P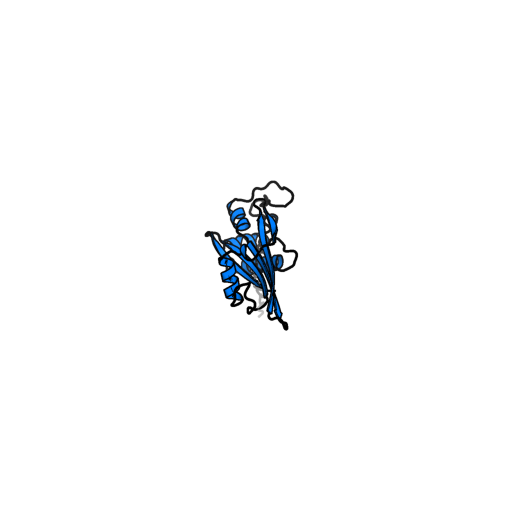rotein AF-A0A6L6HU86-F1 (afdb_monomer)

Structure (mmCIF, N/CA/C/O backbone):
data_AF-A0A6L6HU86-F1
#
_entry.id   AF-A0A6L6HU86-F1
#
loop_
_atom_site.group_PDB
_atom_site.id
_atom_site.type_symbol
_atom_site.label_atom_id
_atom_site.label_alt_id
_atom_site.label_comp_id
_atom_site.label_asym_id
_atom_site.label_entity_id
_atom_site.label_seq_id
_atom_site.pdbx_PDB_ins_code
_atom_site.Cartn_x
_atom_site.Cartn_y
_atom_site.Cartn_z
_atom_site.occupancy
_atom_site.B_iso_or_equiv
_atom_site.auth_seq_id
_atom_site.auth_comp_id
_atom_site.auth_asym_id
_atom_site.auth_atom_id
_atom_site.pdbx_PDB_model_num
ATOM 1 N N . MET A 1 1 ? -84.150 -36.303 4.314 1.00 43.28 1 MET A N 1
ATOM 2 C CA . MET A 1 1 ? -83.187 -35.967 3.240 1.00 43.28 1 MET A CA 1
ATOM 3 C C . MET A 1 1 ? -82.932 -34.462 3.224 1.00 43.28 1 MET A C 1
ATOM 5 O O . MET A 1 1 ? -83.807 -33.733 2.784 1.00 43.28 1 MET A O 1
ATOM 9 N N . LYS A 1 2 ? -81.776 -34.008 3.726 1.00 40.78 2 LYS A N 1
ATOM 10 C CA . LYS A 1 2 ? -81.010 -32.829 3.257 1.00 40.78 2 LYS A CA 1
ATOM 11 C C . LYS A 1 2 ? -79.803 -32.649 4.184 1.00 40.78 2 LYS A C 1
ATOM 13 O O . LYS A 1 2 ? -79.962 -32.354 5.361 1.00 40.78 2 LYS A O 1
ATOM 18 N N . ARG A 1 3 ? -78.608 -32.933 3.663 1.00 40.00 3 ARG A N 1
ATOM 19 C CA . ARG A 1 3 ? -77.321 -32.750 4.345 1.00 40.00 3 ARG A CA 1
ATOM 20 C C . ARG A 1 3 ? -76.810 -31.349 3.997 1.00 40.00 3 ARG A C 1
ATOM 22 O O . ARG A 1 3 ? -76.526 -31.107 2.828 1.00 40.00 3 ARG A O 1
ATOM 29 N N . SER A 1 4 ? -76.709 -30.451 4.975 1.00 39.56 4 SER A N 1
ATOM 30 C CA . SER A 1 4 ? -75.981 -29.183 4.817 1.00 39.56 4 SER A CA 1
ATOM 31 C C . SER A 1 4 ? -74.502 -29.417 5.102 1.00 39.56 4 SER A C 1
ATOM 33 O O . SER A 1 4 ? -74.142 -29.902 6.170 1.00 39.56 4 SER A O 1
ATOM 35 N N . ILE A 1 5 ? -73.655 -29.097 4.126 1.00 49.00 5 ILE A N 1
ATOM 36 C CA . ILE A 1 5 ? -72.199 -29.223 4.201 1.00 49.00 5 ILE A CA 1
ATOM 37 C C . ILE A 1 5 ? -71.649 -27.872 4.672 1.00 49.00 5 ILE A C 1
ATOM 39 O O . ILE A 1 5 ? -71.715 -26.889 3.937 1.00 49.00 5 ILE A O 1
ATOM 43 N N . ILE A 1 6 ? -71.122 -27.822 5.895 1.00 49.09 6 ILE A N 1
ATOM 44 C CA . ILE A 1 6 ? -70.380 -26.672 6.425 1.00 49.09 6 ILE A CA 1
ATOM 45 C C . ILE A 1 6 ? -68.950 -26.765 5.882 1.00 49.09 6 ILE A C 1
ATOM 47 O O . ILE A 1 6 ? -68.246 -27.736 6.150 1.00 49.09 6 ILE A O 1
ATOM 51 N N . ARG A 1 7 ? -68.522 -25.777 5.089 1.00 45.72 7 ARG A N 1
ATOM 52 C CA . ARG A 1 7 ? -67.128 -25.654 4.640 1.00 45.72 7 ARG A CA 1
ATOM 53 C C . ARG A 1 7 ? -66.329 -24.905 5.704 1.00 45.72 7 ARG A C 1
ATOM 55 O O . ARG A 1 7 ? -66.527 -23.710 5.892 1.00 45.72 7 ARG A O 1
ATOM 62 N N . LEU A 1 8 ? -65.435 -25.617 6.384 1.00 50.50 8 LEU A N 1
ATOM 63 C CA . LEU A 1 8 ? -64.423 -25.038 7.263 1.00 50.50 8 LEU A CA 1
ATOM 64 C C . LEU A 1 8 ? -63.250 -24.571 6.384 1.00 50.50 8 LEU A C 1
ATOM 66 O O . LEU A 1 8 ? -62.533 -25.394 5.819 1.00 50.50 8 LEU A O 1
ATOM 70 N N . ALA A 1 9 ? -63.085 -23.261 6.213 1.00 48.62 9 ALA A N 1
ATOM 71 C CA . ALA A 1 9 ? -61.910 -22.696 5.559 1.00 48.62 9 ALA A CA 1
ATOM 72 C C . ALA A 1 9 ? -60.802 -22.517 6.609 1.00 48.62 9 ALA A C 1
ATOM 74 O O . ALA A 1 9 ? -60.841 -21.584 7.407 1.00 48.62 9 ALA A O 1
ATOM 75 N N . ALA A 1 10 ? -59.835 -23.435 6.634 1.00 48.12 10 ALA A N 1
ATOM 76 C CA . ALA A 1 10 ? -58.612 -23.294 7.417 1.00 48.12 10 ALA A CA 1
ATOM 77 C C . ALA A 1 10 ? -57.650 -22.353 6.672 1.00 48.12 10 ALA A C 1
ATOM 79 O O . ALA A 1 10 ? -56.972 -22.758 5.729 1.00 48.12 10 ALA A O 1
ATOM 80 N N . GLY A 1 11 ? -57.632 -21.079 7.064 1.00 42.91 11 GLY A N 1
ATOM 81 C CA . GLY A 1 11 ? -56.631 -20.119 6.607 1.00 42.91 11 GLY A CA 1
ATOM 82 C C . GLY A 1 11 ? -55.301 -20.379 7.306 1.00 42.91 11 GLY A C 1
ATOM 83 O O . GLY A 1 11 ? -55.151 -20.065 8.484 1.00 42.91 11 GLY A O 1
ATOM 84 N N . ALA A 1 12 ? -54.343 -20.966 6.591 1.00 52.41 12 ALA A N 1
ATOM 85 C CA . ALA A 1 12 ? -52.956 -21.053 7.028 1.00 52.41 12 ALA A CA 1
ATOM 86 C C . ALA A 1 12 ? -52.336 -19.646 7.026 1.00 52.41 12 ALA A C 1
ATOM 88 O O . ALA A 1 12 ? -52.005 -19.104 5.974 1.00 52.41 12 ALA A O 1
ATOM 89 N N . ALA A 1 13 ? -52.206 -19.039 8.205 1.00 50.56 13 ALA A N 1
ATOM 90 C CA . ALA A 1 13 ? -51.436 -17.818 8.383 1.00 50.56 13 ALA A CA 1
ATOM 91 C C . ALA A 1 13 ? -49.939 -18.161 8.311 1.00 50.56 13 ALA A C 1
ATOM 93 O O . ALA A 1 13 ? -49.325 -18.562 9.298 1.00 50.56 13 ALA A O 1
ATOM 94 N N . THR A 1 14 ? -49.345 -18.038 7.125 1.00 52.81 14 THR A N 1
ATOM 95 C CA . THR A 1 14 ? -47.889 -18.023 6.963 1.00 52.81 14 THR A CA 1
ATOM 96 C C . THR A 1 14 ? -47.355 -16.719 7.549 1.00 52.81 14 THR A C 1
ATOM 98 O O . THR A 1 14 ? -47.436 -15.667 6.916 1.00 52.81 14 THR A O 1
ATOM 101 N N . ALA A 1 15 ? -46.837 -16.774 8.776 1.00 52.03 15 ALA A N 1
ATOM 102 C CA . ALA A 1 15 ? -46.070 -15.685 9.363 1.00 52.03 15 ALA A CA 1
ATOM 103 C C . ALA A 1 15 ? -44.731 -15.567 8.618 1.00 52.03 15 ALA A C 1
ATOM 105 O O . ALA A 1 15 ? -43.772 -16.282 8.904 1.00 52.03 15 ALA A O 1
ATOM 106 N N . SER A 1 16 ? -44.679 -14.689 7.619 1.00 52.97 16 SER A N 1
ATOM 107 C CA . SER A 1 16 ? -43.428 -14.263 6.999 1.00 52.97 16 SER A CA 1
ATOM 108 C C . SER A 1 16 ? -42.647 -13.431 8.015 1.00 52.97 16 SER A C 1
ATOM 110 O O . SER A 1 16 ? -42.933 -12.252 8.214 1.00 52.97 16 SER A O 1
ATOM 112 N N . PHE A 1 17 ? -41.664 -14.046 8.671 1.00 51.84 17 PHE A N 1
ATOM 113 C CA . PHE A 1 17 ? -40.610 -13.313 9.364 1.00 51.84 17 PHE A CA 1
ATOM 114 C C . PHE A 1 17 ? -39.797 -12.563 8.304 1.00 51.84 17 PHE A C 1
ATOM 116 O O . PHE A 1 17 ? -38.888 -13.118 7.690 1.00 51.84 17 PHE A O 1
ATOM 123 N N . LEU A 1 18 ? -40.164 -11.310 8.039 1.00 50.56 18 LEU A N 1
ATOM 124 C CA . LEU A 1 18 ? -39.294 -10.382 7.330 1.00 50.56 18 LEU A CA 1
ATOM 125 C C . LEU A 1 18 ? -38.079 -10.161 8.233 1.00 50.56 18 LEU A C 1
ATOM 127 O O . LEU A 1 18 ? -38.190 -9.519 9.277 1.00 50.56 18 LEU A O 1
ATOM 131 N N . ALA A 1 19 ? -36.940 -10.749 7.866 1.00 52.91 19 ALA A N 1
ATOM 132 C CA . ALA A 1 19 ? -35.662 -10.392 8.458 1.00 52.91 19 ALA A CA 1
ATOM 133 C C . ALA A 1 19 ? -35.492 -8.879 8.280 1.00 52.91 19 ALA A C 1
ATOM 135 O O . ALA A 1 19 ? -35.475 -8.384 7.150 1.00 52.91 19 ALA A O 1
ATOM 136 N N . ALA A 1 20 ? -35.445 -8.136 9.386 1.00 45.56 20 ALA A N 1
ATOM 137 C CA . ALA A 1 20 ? -35.094 -6.729 9.325 1.00 45.56 20 ALA A CA 1
ATOM 138 C C . ALA A 1 20 ? -33.696 -6.626 8.693 1.00 45.56 20 ALA A C 1
ATOM 140 O O . ALA A 1 20 ? -32.827 -7.429 9.054 1.00 45.56 20 ALA A O 1
ATOM 141 N N . PRO A 1 21 ? -33.459 -5.696 7.753 1.00 46.56 21 PRO A N 1
ATOM 142 C CA . PRO A 1 21 ? -32.109 -5.443 7.284 1.00 46.56 21 PRO A CA 1
ATOM 143 C C . PRO A 1 21 ? -31.271 -5.062 8.506 1.00 46.56 21 PRO A C 1
ATOM 145 O O . PRO A 1 21 ? -31.549 -4.067 9.174 1.00 46.56 21 PRO A O 1
ATOM 148 N N . VAL A 1 22 ? -30.287 -5.897 8.840 1.00 51.25 22 VAL A N 1
ATOM 149 C CA . VAL A 1 22 ? -29.202 -5.486 9.728 1.00 51.25 22 VAL A CA 1
ATOM 150 C C . VAL A 1 22 ? -28.545 -4.306 9.033 1.00 51.25 22 VAL A C 1
ATOM 152 O O . VAL A 1 22 ? -28.167 -4.424 7.867 1.00 51.25 22 VAL A O 1
ATOM 155 N N . ASP A 1 23 ? -28.482 -3.168 9.721 1.00 53.59 23 ASP A N 1
ATOM 156 C CA . ASP A 1 23 ? -27.795 -1.981 9.226 1.00 53.59 23 ASP A CA 1
ATOM 157 C C . ASP A 1 23 ? -26.362 -2.409 8.895 1.00 53.59 23 ASP A C 1
ATOM 159 O O . ASP A 1 23 ? -25.604 -2.817 9.781 1.00 53.59 23 ASP A O 1
ATOM 163 N N . ALA A 1 24 ? -26.034 -2.474 7.603 1.00 59.94 24 ALA A N 1
ATOM 164 C CA . ALA A 1 24 ? -24.710 -2.889 7.187 1.00 59.94 24 ALA A CA 1
ATOM 165 C C . ALA A 1 24 ? -23.738 -1.883 7.799 1.00 59.94 24 ALA A C 1
ATOM 167 O O . ALA A 1 24 ? -23.899 -0.677 7.598 1.00 59.94 24 ALA A O 1
ATOM 168 N N . TYR A 1 25 ? -22.758 -2.370 8.570 1.00 62.97 25 TYR A N 1
ATOM 169 C CA . TYR A 1 25 ? -21.722 -1.505 9.122 1.00 62.97 25 TYR A CA 1
ATOM 170 C C . TYR A 1 25 ? -21.220 -0.572 8.017 1.00 62.97 25 TYR A C 1
ATOM 172 O O . TYR A 1 25 ? -20.974 -1.051 6.901 1.00 62.97 25 TYR A O 1
ATOM 180 N N . PRO A 1 26 ? -21.056 0.735 8.294 1.00 86.62 26 PRO A N 1
ATOM 181 C CA . PRO A 1 26 ? -20.464 1.643 7.327 1.00 86.62 26 PRO A CA 1
ATOM 182 C C . PRO A 1 26 ? -19.193 1.011 6.763 1.00 86.62 26 PRO A C 1
ATOM 184 O O . PRO A 1 26 ? -18.407 0.440 7.522 1.00 86.62 26 PRO A O 1
ATOM 187 N N . ILE A 1 27 ? -19.002 1.081 5.443 1.00 92.25 27 ILE A N 1
ATOM 188 C CA . ILE A 1 27 ? -17.923 0.358 4.752 1.00 92.25 27 ILE A CA 1
ATOM 189 C C . ILE A 1 27 ? -16.547 0.612 5.389 1.00 92.25 27 ILE A C 1
ATOM 191 O O . ILE A 1 27 ? -15.717 -0.284 5.442 1.00 92.25 27 ILE A O 1
ATOM 195 N N . ASP A 1 28 ? -16.331 1.791 5.972 1.00 92.00 28 ASP A N 1
ATOM 196 C CA . ASP A 1 28 ? -15.111 2.161 6.696 1.00 92.00 28 ASP A CA 1
ATOM 197 C C . ASP A 1 28 ? -14.887 1.376 7.996 1.00 92.00 28 ASP A C 1
ATOM 199 O O . ASP A 1 28 ? -13.748 1.048 8.329 1.00 92.00 28 ASP A O 1
ATOM 203 N N . CYS A 1 29 ? -15.958 1.022 8.711 1.00 91.50 29 CYS A N 1
ATOM 204 C CA . CYS A 1 29 ? -15.875 0.100 9.842 1.00 91.50 29 CYS A CA 1
ATOM 205 C C . CYS A 1 29 ? -15.599 -1.325 9.399 1.00 91.50 29 CYS A C 1
ATOM 207 O O . CYS A 1 29 ? -14.809 -2.015 10.040 1.00 91.50 29 CYS A O 1
ATOM 209 N N . ALA A 1 30 ? -16.205 -1.754 8.291 1.00 93.69 30 ALA A N 1
ATOM 210 C CA . ALA A 1 30 ? -15.884 -3.050 7.713 1.00 93.69 30 ALA A CA 1
ATOM 211 C C . ALA A 1 30 ? -14.405 -3.101 7.297 1.00 93.69 30 ALA A C 1
ATOM 213 O O . ALA A 1 30 ? -13.727 -4.062 7.633 1.00 93.69 30 ALA A O 1
ATOM 214 N N . ILE A 1 31 ? -13.867 -2.049 6.666 1.00 95.19 31 ILE A N 1
ATOM 215 C CA . ILE A 1 31 ? -12.439 -1.954 6.319 1.00 95.19 31 ILE A CA 1
ATOM 216 C C . ILE A 1 31 ? -11.562 -2.100 7.561 1.00 95.19 31 ILE A C 1
ATOM 218 O O . ILE A 1 31 ? -10.651 -2.922 7.539 1.00 95.19 31 ILE A O 1
ATOM 222 N N . LEU A 1 32 ? -11.842 -1.359 8.640 1.00 93.88 32 LEU A N 1
ATOM 223 C CA . LEU A 1 32 ? -11.072 -1.461 9.883 1.00 93.88 32 LEU A CA 1
ATOM 224 C C . LEU A 1 32 ? -11.077 -2.889 10.445 1.00 93.88 32 LEU A C 1
ATOM 226 O O . LEU A 1 32 ? -10.017 -3.457 10.696 1.00 93.88 32 LEU A O 1
ATOM 230 N N . LEU A 1 33 ? -12.266 -3.467 10.629 1.00 92.88 33 LEU A N 1
ATOM 231 C CA . LEU A 1 33 ? -12.436 -4.780 11.253 1.00 92.88 33 LEU A CA 1
ATOM 232 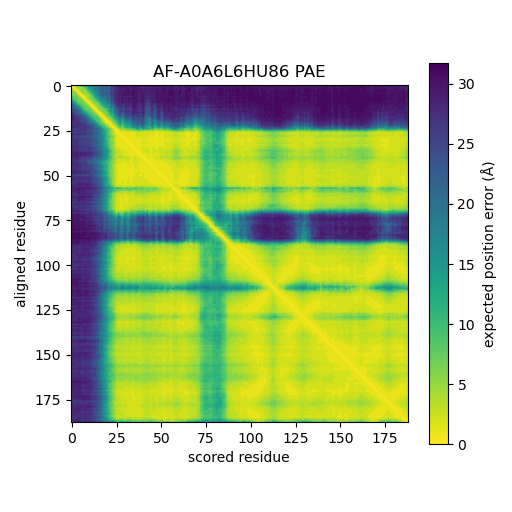C C . LEU A 1 33 ? -11.864 -5.907 10.392 1.00 92.88 33 LEU A C 1
ATOM 234 O O . LEU A 1 33 ? -11.187 -6.801 10.894 1.00 92.88 33 LEU A O 1
ATOM 238 N N . CYS A 1 34 ? -12.109 -5.854 9.086 1.00 95.12 34 CYS A N 1
ATOM 239 C CA . CYS A 1 34 ? -11.608 -6.849 8.156 1.00 95.12 34 CYS A CA 1
ATOM 240 C C . CYS A 1 34 ? -10.093 -6.764 8.008 1.00 95.12 34 CYS A C 1
ATOM 242 O O . CYS A 1 34 ? -9.449 -7.804 8.010 1.00 95.12 34 CYS A O 1
ATOM 244 N N . MET A 1 35 ? -9.511 -5.563 7.950 1.00 95.31 35 MET A N 1
ATOM 245 C CA . MET A 1 35 ? -8.056 -5.387 7.975 1.00 95.31 35 MET A CA 1
ATOM 246 C C . MET A 1 35 ? -7.445 -5.939 9.260 1.00 95.31 35 MET A C 1
ATOM 248 O O . MET A 1 35 ? -6.466 -6.675 9.184 1.00 95.31 35 MET A O 1
ATOM 252 N N . ALA A 1 36 ? -8.040 -5.638 10.419 1.00 93.38 36 ALA A N 1
ATOM 253 C CA . ALA A 1 36 ? -7.581 -6.185 11.690 1.00 93.38 36 ALA A CA 1
ATOM 254 C C . ALA A 1 36 ? -7.602 -7.722 11.680 1.00 93.38 36 ALA A C 1
ATOM 256 O O . ALA A 1 36 ? -6.749 -8.330 12.306 1.00 93.38 36 ALA A O 1
ATOM 257 N N . GLY A 1 37 ? -8.515 -8.357 10.937 1.00 92.12 37 GLY A N 1
ATOM 258 C CA . GLY A 1 37 ? -8.552 -9.808 10.718 1.00 92.12 37 GLY A CA 1
ATOM 259 C C . GLY A 1 37 ? -7.760 -10.335 9.510 1.00 92.12 37 GLY A C 1
ATOM 260 O O . GLY A 1 37 ? -7.915 -11.509 9.182 1.00 92.12 37 GLY A O 1
ATOM 261 N N . GLY A 1 38 ? -6.976 -9.507 8.809 1.00 91.69 38 GLY A N 1
ATOM 262 C CA . GLY A 1 38 ? -6.211 -9.918 7.621 1.00 91.69 38 GLY A CA 1
ATOM 263 C C . GLY A 1 38 ? -7.050 -10.154 6.354 1.00 91.69 38 GLY A C 1
ATOM 264 O O . GLY A 1 38 ? -6.675 -10.957 5.507 1.00 91.69 38 GLY A O 1
ATOM 265 N N . PHE A 1 39 ? -8.198 -9.482 6.225 1.00 93.44 39 PHE A N 1
ATOM 266 C CA . PHE A 1 39 ? -9.212 -9.676 5.178 1.00 93.44 39 PHE A CA 1
ATOM 267 C C . PHE A 1 39 ? -9.642 -11.143 5.007 1.00 93.44 39 PHE A C 1
ATOM 269 O O . PHE A 1 39 ? -9.384 -11.753 3.965 1.00 93.44 39 PHE A O 1
ATOM 276 N N . PRO A 1 40 ? -10.347 -11.721 5.997 1.00 93.06 40 PRO A N 1
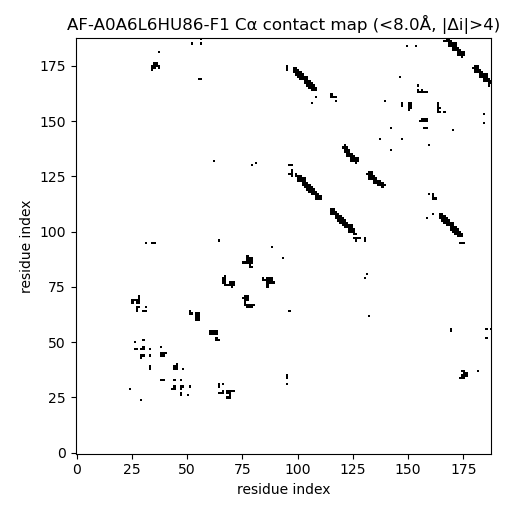ATOM 277 C CA . PRO A 1 40 ? -10.857 -13.080 5.876 1.00 93.06 40 PRO A CA 1
ATOM 278 C C . PRO A 1 40 ? -11.823 -13.206 4.688 1.00 93.06 40 PRO A C 1
ATOM 280 O O . PRO A 1 40 ? -12.448 -12.233 4.262 1.00 93.06 40 PRO A O 1
ATOM 283 N N . ALA A 1 41 ? -11.983 -14.426 4.171 1.00 93.00 41 ALA A N 1
ATOM 284 C CA . ALA A 1 41 ? -12.825 -14.721 3.011 1.00 93.00 41 ALA A CA 1
ATOM 285 C C . ALA A 1 41 ? -14.335 -14.691 3.345 1.00 93.00 41 ALA A C 1
ATOM 287 O O . ALA A 1 41 ? -15.021 -15.710 3.287 1.00 93.00 41 ALA A O 1
ATOM 288 N N . SER A 1 42 ? -14.853 -13.517 3.710 1.00 94.31 42 SER A N 1
ATOM 289 C CA . SER A 1 42 ? -16.284 -13.228 3.866 1.00 94.31 42 SER A CA 1
ATOM 290 C C . SER A 1 42 ? -16.758 -12.251 2.786 1.00 94.31 42 SER A C 1
ATOM 292 O O . SER A 1 42 ? -15.951 -11.537 2.180 1.00 94.31 42 SER A O 1
ATOM 294 N N . ALA A 1 43 ? -18.067 -12.206 2.526 1.00 93.31 43 ALA A N 1
ATOM 295 C CA . ALA A 1 43 ? -18.635 -11.277 1.550 1.00 93.31 43 ALA A CA 1
ATOM 296 C C . ALA A 1 43 ? -18.386 -9.813 1.957 1.00 93.31 43 ALA A C 1
ATOM 298 O O . ALA A 1 43 ? -18.011 -8.983 1.130 1.00 93.31 43 ALA A O 1
ATOM 299 N N . GLU A 1 44 ? -18.521 -9.519 3.248 1.00 92.44 44 GLU A N 1
ATOM 300 C CA . GLU A 1 44 ? -18.319 -8.201 3.848 1.00 92.44 44 GLU A CA 1
ATOM 301 C C . GLU A 1 44 ? -16.858 -7.763 3.733 1.00 92.44 44 GLU A C 1
ATOM 303 O O . GLU A 1 44 ? -16.575 -6.652 3.286 1.00 92.44 44 GLU A O 1
ATOM 308 N N . CYS A 1 45 ? -15.915 -8.647 4.067 1.00 95.06 45 CYS A N 1
ATOM 309 C CA . CYS A 1 45 ? -14.492 -8.336 3.980 1.00 95.06 45 CYS A CA 1
ATOM 310 C C . CYS A 1 45 ? -13.977 -8.275 2.542 1.00 95.06 45 CYS A C 1
ATOM 312 O O . CYS A 1 45 ? -13.103 -7.461 2.247 1.00 95.06 45 CYS A O 1
ATOM 314 N N . SER A 1 46 ? -14.573 -9.038 1.625 1.00 95.44 46 SER A N 1
ATOM 315 C CA . SER A 1 46 ? -14.307 -8.901 0.190 1.00 95.44 46 SER A CA 1
ATOM 316 C C . SER A 1 46 ? -14.780 -7.543 -0.335 1.00 95.44 46 SER A C 1
ATOM 318 O O . SER A 1 46 ? -14.045 -6.875 -1.061 1.00 95.44 46 SER A O 1
ATOM 320 N N . ALA A 1 47 ? -15.971 -7.091 0.075 1.00 95.62 47 ALA A N 1
ATOM 321 C CA . ALA A 1 47 ? -16.484 -5.768 -0.275 1.00 95.62 47 ALA A CA 1
ATOM 322 C C . ALA A 1 47 ? -15.624 -4.642 0.323 1.00 95.62 47 ALA A C 1
ATOM 324 O O . ALA A 1 47 ? -15.303 -3.675 -0.367 1.00 95.62 47 ALA A O 1
ATOM 325 N N . ALA A 1 48 ? -15.188 -4.788 1.577 1.00 96.00 48 ALA A N 1
ATOM 326 C CA . ALA A 1 48 ? -14.285 -3.847 2.231 1.00 96.00 48 ALA A CA 1
ATOM 327 C C . ALA A 1 48 ? -12.930 -3.751 1.509 1.00 96.00 48 ALA A C 1
ATOM 329 O O . ALA A 1 48 ? -12.458 -2.650 1.224 1.00 96.00 48 ALA A O 1
ATOM 330 N N . LYS A 1 49 ? -12.328 -4.891 1.145 1.00 96.06 49 LYS A N 1
ATOM 331 C CA . LYS A 1 49 ? -11.082 -4.930 0.368 1.00 96.06 49 LYS A CA 1
ATOM 332 C C . LYS A 1 49 ? -11.259 -4.280 -1.006 1.00 96.06 49 LYS A C 1
ATOM 334 O O . LYS A 1 49 ? -10.419 -3.483 -1.417 1.00 96.06 49 LYS A O 1
ATOM 339 N N . ALA A 1 50 ? -12.369 -4.555 -1.691 1.00 96.06 50 ALA A N 1
ATOM 340 C CA . ALA A 1 50 ? -12.683 -3.932 -2.974 1.0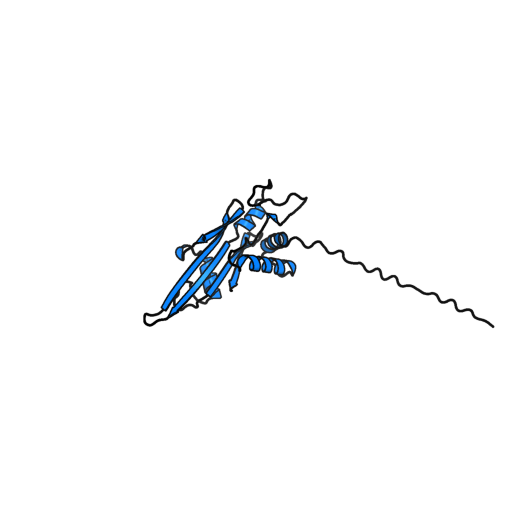0 96.06 50 ALA A CA 1
ATOM 341 C C . ALA A 1 50 ? -12.816 -2.403 -2.864 1.00 96.06 50 ALA A C 1
ATOM 343 O O . ALA A 1 50 ? -12.303 -1.686 -3.721 1.00 96.06 50 ALA A O 1
ATOM 344 N N . GLU A 1 51 ? -13.437 -1.890 -1.798 1.00 96.31 51 GLU A N 1
ATOM 345 C CA . GLU A 1 51 ? -13.519 -0.447 -1.548 1.00 96.31 51 GLU A CA 1
ATOM 346 C C . GLU A 1 51 ? -12.136 0.169 -1.286 1.00 96.31 51 GLU A C 1
ATOM 348 O O . GLU A 1 51 ? -11.843 1.246 -1.808 1.00 96.31 51 GLU A O 1
ATOM 353 N N . VAL A 1 52 ? -11.251 -0.516 -0.550 1.00 96.31 52 VAL A N 1
ATOM 354 C CA . VAL A 1 52 ? -9.851 -0.079 -0.402 1.00 96.31 52 VAL A CA 1
ATOM 355 C C . VAL A 1 52 ? -9.175 0.024 -1.767 1.00 96.31 52 VAL A C 1
ATOM 357 O O . VAL A 1 52 ? -8.618 1.071 -2.091 1.00 96.31 52 VAL A O 1
ATOM 360 N N . ILE A 1 53 ? -9.276 -1.014 -2.600 1.00 95.62 53 ILE A N 1
ATOM 361 C CA . ILE A 1 53 ? -8.705 -1.018 -3.954 1.00 95.62 53 ILE A CA 1
ATOM 362 C C . ILE A 1 53 ? -9.281 0.139 -4.787 1.00 95.62 53 ILE A C 1
ATOM 364 O O . ILE A 1 53 ? -8.530 0.863 -5.444 1.00 95.62 53 ILE A O 1
ATOM 368 N N . ARG A 1 54 ? -10.595 0.384 -4.711 1.00 95.38 54 ARG A N 1
ATOM 369 C CA . ARG A 1 54 ? -11.274 1.490 -5.405 1.00 95.38 54 ARG A CA 1
ATOM 370 C C . ARG A 1 54 ? -10.761 2.869 -4.973 1.00 95.38 54 ARG A C 1
ATOM 372 O O . ARG A 1 54 ? -10.761 3.784 -5.788 1.00 95.38 54 ARG A O 1
ATOM 379 N N . ARG A 1 55 ? -10.336 3.033 -3.717 1.00 95.62 55 ARG A N 1
ATOM 380 C CA . ARG A 1 55 ? -9.779 4.293 -3.185 1.00 95.62 55 ARG A CA 1
ATOM 381 C C . ARG A 1 55 ? -8.335 4.529 -3.600 1.00 95.62 55 ARG A C 1
ATOM 383 O O . ARG A 1 55 ? -7.948 5.670 -3.843 1.00 95.62 55 ARG A O 1
ATOM 390 N N . ILE A 1 56 ? -7.543 3.461 -3.676 1.00 95.19 56 ILE A N 1
ATOM 391 C CA . ILE A 1 56 ? -6.094 3.575 -3.878 1.00 95.19 56 ILE A CA 1
ATOM 392 C C . ILE A 1 56 ? -5.659 3.505 -5.341 1.00 95.19 56 ILE A C 1
ATOM 394 O O . ILE A 1 56 ? -4.580 3.979 -5.668 1.00 95.19 56 ILE A O 1
ATOM 398 N N . THR A 1 57 ? -6.466 2.926 -6.227 1.00 91.81 57 THR A N 1
ATOM 399 C CA . THR A 1 57 ? -6.130 2.794 -7.654 1.00 91.81 57 THR A CA 1
ATOM 400 C C . THR A 1 57 ? -6.337 4.054 -8.511 1.00 91.81 57 THR A C 1
ATOM 402 O O . THR A 1 57 ? -5.525 4.263 -9.421 1.00 91.81 57 THR A O 1
ATOM 405 N N . PRO A 1 58 ? -7.332 4.939 -8.279 1.00 89.38 58 PRO A N 1
ATOM 406 C CA . PRO A 1 58 ? -7.394 6.206 -8.996 1.00 89.38 58 PRO A CA 1
ATOM 407 C C . PRO A 1 58 ? -6.332 7.176 -8.471 1.00 89.38 58 PRO A C 1
ATOM 409 O O . PRO A 1 58 ? -5.989 7.191 -7.291 1.00 89.38 58 PRO A O 1
ATOM 412 N N . TRP A 1 59 ? -5.815 8.024 -9.363 1.00 83.50 59 TRP A N 1
ATOM 413 C CA . TRP A 1 59 ? -5.036 9.188 -8.953 1.00 83.50 59 TRP A CA 1
ATOM 414 C C . TRP A 1 59 ? -5.936 10.430 -8.988 1.00 83.50 59 TRP A C 1
ATOM 416 O O . TRP A 1 59 ? -6.569 10.658 -10.023 1.00 83.50 59 TRP A O 1
ATOM 426 N N . PRO A 1 60 ? -5.982 11.253 -7.924 1.00 89.06 60 PRO A N 1
ATOM 427 C CA . PRO A 1 60 ? -5.249 11.136 -6.658 1.00 89.06 60 PRO A CA 1
ATOM 428 C C . PRO A 1 60 ? -5.778 10.014 -5.746 1.00 89.06 60 PRO A C 1
ATOM 430 O O . PRO A 1 60 ? -6.973 9.746 -5.717 1.00 89.06 60 PRO A O 1
ATOM 433 N N . ILE A 1 61 ? -4.868 9.396 -4.985 1.00 91.69 61 ILE A N 1
ATOM 434 C CA . ILE A 1 61 ? -5.192 8.327 -4.029 1.00 91.69 61 ILE A CA 1
ATOM 435 C C . ILE A 1 61 ? -6.011 8.890 -2.868 1.00 91.69 61 ILE A C 1
ATOM 437 O O . ILE A 1 61 ? -5.585 9.846 -2.216 1.00 91.69 61 ILE A O 1
ATOM 441 N N . GLU A 1 62 ? -7.128 8.239 -2.555 1.00 93.38 62 GLU A N 1
ATOM 442 C CA . GLU A 1 62 ? -7.861 8.464 -1.312 1.00 93.38 62 GLU A CA 1
ATOM 443 C C . GLU A 1 62 ? -7.282 7.612 -0.164 1.00 93.38 62 GLU A C 1
ATOM 445 O O . GLU A 1 62 ? -6.817 6.492 -0.399 1.00 93.38 62 GLU A O 1
ATOM 450 N N . PRO A 1 63 ? -7.332 8.090 1.097 1.00 94.06 63 PRO A N 1
ATOM 451 C CA . PRO A 1 63 ? -6.878 7.306 2.241 1.00 94.06 63 PRO A CA 1
ATOM 452 C C . PRO A 1 63 ? -7.665 5.984 2.336 1.00 94.06 63 PRO A C 1
ATOM 454 O O . PRO A 1 63 ? -8.903 6.023 2.351 1.00 94.06 63 PRO A O 1
ATOM 457 N N . PRO A 1 64 ? -6.991 4.819 2.416 1.00 94.50 64 PRO A N 1
ATOM 458 C CA . PRO A 1 64 ? -7.665 3.520 2.400 1.00 94.50 64 PRO A CA 1
ATOM 459 C C . PRO A 1 64 ? -8.579 3.330 3.619 1.00 94.50 64 PRO A C 1
ATOM 461 O O . PRO A 1 64 ? -9.692 2.825 3.483 1.00 94.50 64 PRO A O 1
ATOM 464 N N . LEU A 1 65 ? -8.157 3.818 4.788 1.00 93.75 65 LEU A N 1
ATOM 465 C CA . LEU A 1 65 ? -8.893 3.751 6.048 1.00 93.75 65 LEU A CA 1
ATOM 466 C C . LEU A 1 65 ? -9.376 5.145 6.484 1.00 93.75 65 LEU A C 1
ATOM 468 O O . LEU A 1 65 ? -8.587 6.005 6.880 1.00 93.75 65 LEU A O 1
ATOM 472 N N . GLN A 1 66 ? -10.684 5.379 6.448 1.00 90.88 66 GLN A N 1
ATOM 473 C CA . GLN A 1 66 ? -11.282 6.672 6.800 1.00 90.88 66 GLN A CA 1
ATOM 474 C C . GLN A 1 66 ? -11.994 6.570 8.155 1.00 90.88 66 GLN A C 1
ATOM 476 O O . GLN A 1 66 ? -13.217 6.476 8.223 1.00 90.88 66 GLN A O 1
ATOM 481 N N . LEU A 1 67 ? -11.225 6.571 9.252 1.00 85.88 67 LEU A N 1
ATOM 482 C CA . LEU A 1 67 ? -11.741 6.334 10.614 1.00 85.88 67 LEU A CA 1
ATOM 483 C C . LEU A 1 67 ? -12.882 7.282 11.024 1.00 85.88 67 LEU A C 1
ATOM 485 O O . LEU A 1 67 ? -13.792 6.871 11.736 1.00 85.88 67 LEU A O 1
ATOM 489 N N . TRP A 1 68 ? -12.895 8.515 10.511 1.00 81.19 68 TRP A N 1
ATOM 490 C CA . TRP A 1 68 ? -13.958 9.497 10.767 1.00 81.19 68 TRP A CA 1
ATOM 491 C C . TRP A 1 68 ? -15.333 9.093 10.205 1.00 81.19 68 TRP A C 1
ATOM 493 O O . TRP A 1 68 ? -16.345 9.657 10.611 1.00 81.19 68 TRP A O 1
ATOM 503 N N . ARG A 1 69 ? -15.390 8.120 9.286 1.00 84.25 69 ARG A N 1
ATOM 504 C CA . ARG A 1 69 ? -16.631 7.522 8.761 1.00 84.25 69 ARG A CA 1
ATOM 505 C C . ARG A 1 69 ? -17.014 6.224 9.473 1.00 84.25 69 ARG A C 1
ATOM 507 O O . ARG A 1 69 ? -17.992 5.587 9.087 1.00 84.25 69 ARG A O 1
ATOM 514 N N . CYS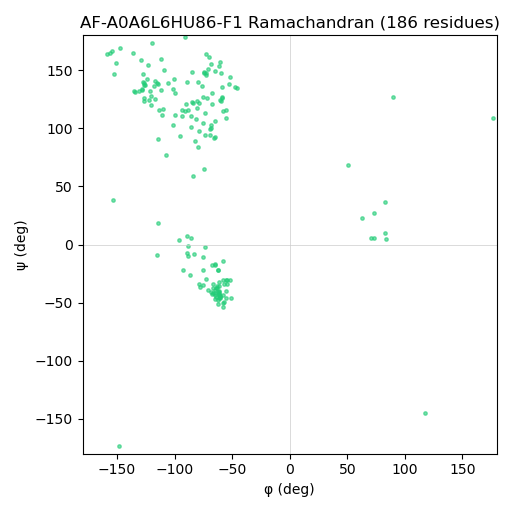 A 1 70 ? -16.264 5.834 10.504 1.00 83.69 70 CYS A N 1
ATOM 515 C CA . CYS A 1 70 ? -16.510 4.629 11.276 1.00 83.69 70 CYS A CA 1
ATOM 516 C C . CYS A 1 70 ? -16.913 4.937 12.738 1.00 83.69 70 CYS A C 1
ATOM 518 O O . CYS A 1 70 ? -16.059 5.039 13.623 1.00 83.69 70 CYS A O 1
ATOM 520 N N . PRO A 1 71 ? -18.219 5.079 13.033 1.00 72.12 71 PRO A N 1
ATOM 521 C CA . PRO A 1 71 ? -18.713 5.278 14.392 1.00 72.12 71 PRO A CA 1
ATOM 522 C C . PRO A 1 71 ? -18.765 3.946 15.159 1.00 72.12 71 PRO A C 1
ATOM 524 O O . PRO A 1 71 ? -19.807 3.298 15.247 1.00 72.12 71 PRO A O 1
ATOM 527 N N . MET A 1 72 ? -17.641 3.518 15.738 1.00 63.81 72 MET A N 1
ATOM 528 C CA . MET A 1 72 ? -17.614 2.363 16.641 1.00 63.81 72 MET A CA 1
ATOM 529 C C . MET A 1 72 ? -18.038 2.775 18.060 1.00 63.81 72 MET A C 1
ATOM 531 O O . MET A 1 72 ? -17.198 3.084 18.896 1.00 63.81 72 MET A O 1
ATOM 535 N N . SER A 1 73 ? -19.349 2.716 18.324 1.00 46.31 73 SER A N 1
ATOM 536 C CA . SER A 1 73 ? -20.015 2.822 19.640 1.00 46.31 73 SER A CA 1
ATOM 537 C C . SER A 1 73 ? -20.428 4.228 20.136 1.00 46.31 73 SER A C 1
ATOM 539 O O . SER A 1 73 ? -19.643 5.163 20.248 1.00 46.31 73 SER A O 1
ATOM 541 N N . ASN A 1 74 ? -21.716 4.333 20.488 1.00 39.94 74 ASN A N 1
ATOM 542 C CA . ASN A 1 74 ? -22.392 5.379 21.279 1.00 39.94 74 ASN A CA 1
ATOM 543 C C . ASN A 1 74 ? -22.430 6.819 20.736 1.00 39.94 74 ASN A C 1
ATOM 545 O O . ASN A 1 74 ? -22.632 7.755 21.506 1.00 39.94 74 ASN A O 1
ATOM 549 N N . GLY A 1 75 ? -22.281 7.030 19.427 1.00 44.09 75 GLY A N 1
ATOM 550 C CA . GLY A 1 75 ? -22.411 8.373 18.842 1.00 44.09 75 GLY A CA 1
ATOM 551 C C . GLY A 1 75 ? -21.231 9.306 19.134 1.00 44.09 75 GLY A C 1
ATOM 552 O O . GLY A 1 75 ? -21.251 10.462 18.720 1.00 44.09 75 GLY A O 1
ATOM 553 N N . VAL A 1 76 ? -20.173 8.800 19.772 1.00 44.03 76 VAL A N 1
ATOM 554 C CA . VAL A 1 76 ? -18.864 9.449 19.776 1.00 44.03 76 VAL A CA 1
ATOM 555 C C . VAL A 1 76 ? -18.077 8.801 18.648 1.00 44.03 76 VAL A C 1
ATOM 557 O O . VAL A 1 76 ? -17.512 7.723 18.802 1.00 44.03 76 VAL A O 1
ATOM 560 N N . GLY A 1 77 ? -18.122 9.415 17.465 1.00 48.97 77 GLY A N 1
ATOM 561 C CA . GLY A 1 77 ? -17.303 8.972 16.341 1.00 48.97 77 GLY A CA 1
ATOM 562 C C . GLY A 1 77 ? -15.836 8.864 16.762 1.00 48.97 77 GLY A C 1
ATOM 563 O O . GLY A 1 77 ? -15.355 9.673 17.557 1.00 48.97 77 GLY A O 1
ATOM 564 N N . LEU A 1 78 ? -15.118 7.874 16.230 1.00 50.56 78 LEU A N 1
ATOM 565 C CA . LEU A 1 78 ? -13.663 7.836 16.327 1.00 50.56 78 LEU A CA 1
ATOM 566 C C . LEU A 1 78 ? -13.131 9.027 15.524 1.00 50.56 78 LEU A C 1
ATOM 568 O O . LEU A 1 78 ? -13.004 8.964 14.301 1.00 50.56 78 LEU A O 1
ATOM 572 N N . VAL A 1 79 ? -12.934 10.170 16.183 1.00 49.41 79 VAL A N 1
ATOM 573 C CA . VAL A 1 79 ? -12.586 11.387 15.457 1.00 49.41 79 VAL A CA 1
ATOM 574 C C . VAL A 1 79 ? -11.130 11.341 15.011 1.00 49.41 79 VAL A C 1
ATOM 576 O O . VAL A 1 79 ? -10.209 11.157 15.798 1.00 49.41 79 VAL A O 1
ATOM 579 N N . GLY A 1 80 ? -10.955 11.553 13.713 1.00 48.81 80 GLY A N 1
ATOM 580 C CA . GLY A 1 80 ? -9.696 11.861 13.048 1.00 48.81 80 GLY A CA 1
ATOM 581 C C . GLY A 1 80 ? -9.968 12.651 11.770 1.00 48.81 80 GLY A C 1
ATOM 582 O O . GLY A 1 80 ? -9.369 12.373 10.737 1.00 48.81 80 GLY A O 1
ATOM 583 N N . ALA A 1 81 ? -10.950 13.560 11.811 1.00 49.81 81 ALA A N 1
ATOM 584 C CA . ALA A 1 81 ? -11.186 14.491 10.715 1.00 49.81 81 ALA A CA 1
ATOM 585 C C . ALA A 1 81 ? -9.979 15.442 10.581 1.00 49.81 81 ALA A C 1
ATOM 587 O O . ALA A 1 81 ? -9.384 15.789 11.606 1.00 49.81 81 ALA A O 1
ATOM 588 N N . PRO A 1 82 ? -9.653 15.925 9.368 1.00 52.66 82 PRO A N 1
ATOM 589 C CA . PRO A 1 82 ? -8.613 16.939 9.169 1.00 52.66 82 PRO A CA 1
ATOM 590 C C . PRO A 1 82 ? -8.863 18.251 9.945 1.00 52.66 82 PRO A C 1
ATOM 592 O O . PRO A 1 82 ? -7.935 19.035 10.123 1.00 52.66 82 PRO A O 1
ATOM 595 N N . ASP A 1 83 ? -10.085 18.448 10.463 1.00 49.34 83 ASP A N 1
ATOM 596 C CA . ASP A 1 83 ? -10.596 19.741 10.933 1.00 49.34 83 ASP A CA 1
ATOM 597 C C . ASP A 1 83 ? -10.875 19.804 12.456 1.00 49.34 83 ASP A C 1
ATOM 599 O O . ASP A 1 83 ? -11.592 20.683 12.926 1.00 49.34 83 ASP A O 1
ATOM 603 N N . 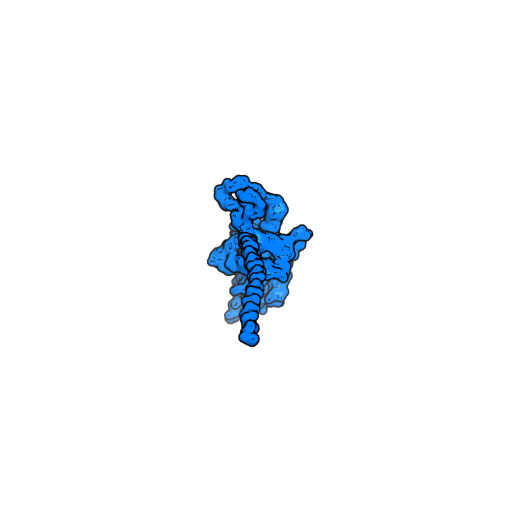GLY A 1 84 ? -10.305 18.895 13.262 1.00 45.50 84 GLY A N 1
ATOM 604 C CA . GLY A 1 84 ? -10.206 19.097 14.720 1.00 45.50 84 GLY A CA 1
ATOM 605 C C . GLY A 1 84 ? -11.434 18.754 15.578 1.00 45.50 84 GLY A C 1
ATOM 606 O O . GLY A 1 84 ? -11.681 19.416 16.585 1.00 45.50 84 GLY A O 1
ATOM 607 N N . GLY A 1 85 ? -12.199 17.709 15.252 1.00 46.91 85 GLY A N 1
ATOM 608 C CA . GLY A 1 85 ? -13.208 17.206 16.195 1.00 46.91 85 GLY A CA 1
ATOM 609 C C . GLY A 1 85 ? -12.583 16.450 17.390 1.00 46.91 85 GLY A C 1
ATOM 610 O O . GLY A 1 85 ? -11.563 15.774 17.267 1.00 46.91 85 GLY A O 1
ATOM 611 N N . ALA A 1 86 ? -13.206 16.576 18.562 1.00 44.97 86 ALA A N 1
ATOM 612 C CA . ALA A 1 86 ? -12.659 16.222 19.875 1.00 44.97 86 ALA A CA 1
ATOM 613 C C . ALA A 1 86 ? -12.809 14.733 20.270 1.00 44.97 86 ALA A C 1
ATOM 615 O O . ALA A 1 86 ? -13.415 14.414 21.291 1.00 44.97 86 ALA A O 1
ATOM 616 N N . GLY A 1 87 ? -12.257 13.814 19.477 1.00 55.25 87 GLY A N 1
ATOM 617 C CA . GLY A 1 87 ? -12.143 12.396 19.839 1.00 55.25 87 GLY A CA 1
ATOM 618 C C . GLY A 1 87 ? -10.703 11.905 19.704 1.00 55.25 87 GLY A C 1
ATOM 619 O O . GLY A 1 87 ? -10.027 12.241 18.738 1.00 55.25 87 GLY A O 1
ATOM 620 N N . THR A 1 88 ? -10.215 11.120 20.664 1.00 66.38 88 THR A N 1
ATOM 621 C CA . THR A 1 88 ? -8.922 10.432 20.549 1.00 66.38 88 THR A CA 1
ATOM 622 C C . THR A 1 88 ? -9.137 9.063 19.916 1.00 66.38 88 THR A C 1
ATOM 624 O O . THR A 1 88 ? -9.873 8.245 20.468 1.00 66.38 88 THR A O 1
ATOM 627 N N . VAL A 1 89 ? -8.493 8.795 18.776 1.00 75.81 89 VAL A N 1
ATOM 628 C CA . VAL A 1 89 ? -8.451 7.442 18.201 1.00 75.81 89 VAL A CA 1
ATOM 629 C C . VAL A 1 89 ? -7.811 6.505 19.237 1.00 75.81 89 VAL A C 1
ATOM 631 O O . VAL A 1 89 ? -6.716 6.817 19.714 1.00 75.81 89 VAL A O 1
ATOM 634 N N . PRO A 1 90 ? -8.458 5.383 19.610 1.00 82.19 90 PRO A N 1
ATOM 635 C CA . PRO A 1 90 ? -7.863 4.405 20.507 1.00 82.19 90 PRO A CA 1
ATOM 636 C C . PRO A 1 90 ? -6.485 3.972 19.987 1.00 82.19 90 PRO A C 1
ATOM 638 O O . PRO A 1 90 ? -6.360 3.739 18.783 1.00 82.19 90 PRO A O 1
ATOM 641 N N . PRO A 1 91 ? -5.460 3.831 20.848 1.00 82.69 91 PRO A N 1
ATOM 642 C CA . PRO A 1 91 ? -4.103 3.499 20.407 1.00 82.69 91 PRO A CA 1
ATOM 643 C C . PRO A 1 91 ? -4.028 2.234 19.547 1.00 82.69 91 PRO A C 1
ATOM 645 O O . PRO A 1 91 ? -3.253 2.179 18.601 1.00 82.69 91 PRO A O 1
ATOM 648 N N . GLU A 1 92 ? -4.877 1.247 19.830 1.00 85.19 92 GLU A N 1
ATOM 649 C CA . GLU A 1 92 ? -4.992 0.023 19.033 1.00 85.19 92 GLU A CA 1
ATOM 650 C C . GLU A 1 92 ? -5.491 0.302 17.605 1.00 85.19 92 GLU A C 1
ATOM 652 O O . GLU A 1 92 ? -4.910 -0.163 16.630 1.00 85.19 92 GLU A O 1
ATOM 657 N N . VAL A 1 93 ? -6.522 1.137 17.458 1.00 88.00 93 VAL A N 1
ATOM 658 C CA . VAL A 1 93 ? -7.043 1.540 16.142 1.00 88.00 93 VAL A CA 1
ATOM 659 C C . VAL A 1 93 ? -6.022 2.396 15.388 1.00 88.00 93 VAL A C 1
ATOM 661 O O . VAL A 1 93 ? -5.865 2.258 14.173 1.00 88.00 93 VAL A O 1
ATOM 664 N N . ALA A 1 94 ? -5.303 3.265 16.104 1.00 86.81 94 ALA A N 1
ATOM 665 C CA . ALA A 1 94 ? -4.213 4.045 15.535 1.00 86.81 94 ALA A CA 1
ATOM 666 C C . ALA A 1 94 ? -3.075 3.141 15.041 1.00 86.81 94 ALA A C 1
ATOM 668 O O . ALA A 1 94 ? -2.541 3.407 13.973 1.00 86.81 94 ALA A O 1
ATOM 669 N N . ALA A 1 95 ? -2.766 2.043 15.740 1.00 89.12 95 ALA A N 1
ATOM 670 C CA . ALA A 1 95 ? -1.747 1.089 15.309 1.00 89.12 95 ALA A CA 1
ATOM 671 C C . ALA A 1 95 ? -2.085 0.458 13.947 1.00 89.12 95 ALA A C 1
ATOM 673 O O . ALA A 1 95 ? -1.232 0.458 13.061 1.00 89.12 95 ALA A O 1
ATOM 674 N N . TYR A 1 96 ? -3.335 0.021 13.724 1.00 92.81 96 TYR A N 1
ATOM 675 C CA . TYR A 1 96 ? -3.750 -0.495 12.410 1.00 92.81 96 TYR A CA 1
ATOM 676 C C . TYR A 1 96 ? -3.624 0.560 11.308 1.00 92.81 96 TYR A C 1
ATOM 678 O O . TYR A 1 96 ? -3.146 0.263 10.218 1.00 92.81 96 TYR A O 1
ATOM 686 N N . ARG A 1 97 ? -4.033 1.805 11.588 1.00 93.38 97 ARG A N 1
ATOM 687 C CA . ARG A 1 97 ? -3.896 2.931 10.652 1.00 93.38 97 ARG A CA 1
ATOM 688 C C . ARG A 1 97 ? -2.427 3.216 10.328 1.00 93.38 97 ARG A C 1
ATOM 690 O O . ARG A 1 97 ? -2.081 3.404 9.166 1.00 93.38 97 ARG A O 1
ATOM 697 N N . ASP A 1 98 ? -1.581 3.281 11.348 1.00 92.62 98 ASP A N 1
ATOM 698 C CA . ASP A 1 98 ? -0.184 3.700 11.233 1.00 92.62 98 ASP A CA 1
ATOM 699 C C . ASP A 1 98 ? 0.697 2.611 10.599 1.00 92.62 98 ASP A C 1
ATOM 701 O O . ASP A 1 98 ? 1.727 2.927 10.007 1.00 92.62 98 ASP A O 1
ATOM 705 N N . ALA A 1 99 ? 0.266 1.347 10.651 1.00 94.62 99 ALA A N 1
ATOM 706 C CA . ALA A 1 99 ? 0.906 0.231 9.960 1.00 94.62 99 ALA A CA 1
ATOM 707 C C . ALA A 1 99 ? 0.644 0.200 8.439 1.00 94.62 99 ALA A C 1
ATOM 709 O O . ALA A 1 99 ? 1.287 -0.576 7.727 1.00 94.62 99 ALA A O 1
ATOM 710 N N . ILE A 1 100 ? -0.287 1.016 7.927 1.00 97.00 100 ILE A N 1
ATOM 711 C CA . ILE A 1 100 ? -0.613 1.066 6.497 1.00 97.00 100 ILE A CA 1
ATOM 712 C C . ILE A 1 100 ? 0.515 1.726 5.701 1.00 97.00 100 ILE A C 1
ATOM 714 O O . ILE A 1 100 ? 0.856 2.894 5.911 1.00 97.00 100 ILE A O 1
ATOM 718 N N . GLU A 1 101 ? 0.995 1.015 4.680 1.00 97.06 101 GLU A N 1
ATOM 719 C CA . GLU A 1 101 ? 1.873 1.565 3.650 1.00 97.06 101 GLU A CA 1
ATOM 720 C C . GLU A 1 101 ? 1.337 1.269 2.251 1.00 97.06 101 GLU A C 1
ATOM 722 O O . GLU A 1 101 ? 1.012 0.130 1.931 1.00 97.06 101 GLU A O 1
ATOM 727 N N . LEU A 1 102 ? 1.307 2.282 1.385 1.00 97.62 102 LEU A N 1
ATOM 728 C CA . LEU A 1 102 ? 1.052 2.111 -0.044 1.00 97.62 102 LEU A CA 1
ATOM 729 C C . LEU A 1 102 ? 2.294 2.482 -0.839 1.00 97.62 102 LEU A C 1
ATOM 731 O O . LEU A 1 102 ? 2.681 3.651 -0.877 1.00 97.62 102 LEU A O 1
ATOM 735 N N . TRP A 1 103 ? 2.876 1.512 -1.528 1.00 98.00 103 TRP A N 1
ATOM 736 C CA . TRP A 1 103 ? 3.990 1.737 -2.438 1.00 98.00 103 TRP A CA 1
ATOM 737 C C . TRP A 1 103 ? 3.491 1.755 -3.872 1.00 98.00 103 TRP A C 1
ATOM 739 O O . TRP A 1 103 ? 3.203 0.707 -4.434 1.00 98.00 103 TRP A O 1
ATOM 749 N N . SER A 1 104 ? 3.370 2.943 -4.467 1.00 97.19 104 SER A N 1
ATOM 750 C CA . SER A 1 104 ? 3.062 3.069 -5.892 1.00 97.19 104 SER A CA 1
ATOM 751 C C . SER A 1 104 ? 4.344 2.960 -6.707 1.00 97.19 104 SER A C 1
ATOM 753 O O . SER A 1 104 ? 5.252 3.778 -6.541 1.00 97.19 104 SER A O 1
ATOM 755 N N . LEU A 1 105 ? 4.370 1.990 -7.612 1.00 97.31 105 LEU A N 1
ATOM 756 C CA . LEU A 1 105 ? 5.486 1.657 -8.479 1.00 97.31 105 LEU A CA 1
ATOM 757 C C . LEU A 1 105 ? 5.034 1.769 -9.934 1.00 97.31 105 LEU A C 1
ATOM 759 O O . LEU A 1 105 ? 3.997 1.232 -10.322 1.00 97.31 105 LEU A O 1
ATOM 763 N N . SER A 1 106 ? 5.816 2.442 -10.767 1.00 96.69 106 SER A N 1
ATOM 764 C CA . SER A 1 106 ? 5.688 2.308 -12.216 1.00 96.69 106 SER A CA 1
ATOM 765 C C . SER A 1 106 ? 7.055 2.177 -12.845 1.00 96.69 106 SER A C 1
ATOM 767 O O . SER A 1 106 ? 7.931 2.993 -12.565 1.00 96.69 106 SER A O 1
ATOM 769 N N . LYS A 1 107 ? 7.203 1.204 -13.730 1.00 97.44 107 LYS A N 1
ATOM 770 C CA . LYS A 1 107 ? 8.399 0.947 -14.511 1.00 97.44 107 LYS A CA 1
ATOM 771 C C . LYS A 1 107 ? 8.031 0.895 -15.983 1.00 97.44 107 LYS A C 1
ATOM 773 O O . LYS A 1 107 ? 7.204 0.082 -16.391 1.00 97.44 107 LYS A O 1
ATOM 778 N N . TYR A 1 108 ? 8.711 1.704 -16.778 1.00 96.88 108 TYR A N 1
ATOM 779 C CA . TYR A 1 108 ? 8.656 1.653 -18.232 1.00 96.88 108 TYR A CA 1
ATOM 780 C C . TYR A 1 108 ? 10.022 1.247 -18.759 1.00 96.88 108 TYR A C 1
ATOM 782 O O . TYR A 1 108 ? 11.038 1.723 -18.259 1.00 96.88 108 TYR A O 1
ATOM 790 N N . VAL A 1 109 ? 10.037 0.366 -19.755 1.00 96.44 109 VAL A N 1
ATOM 791 C CA . VAL A 1 109 ? 11.266 -0.089 -20.405 1.00 96.44 109 VAL A CA 1
ATOM 792 C C . VAL A 1 109 ? 11.218 0.346 -21.857 1.00 96.44 109 VAL A C 1
ATOM 794 O O . VAL A 1 109 ? 10.261 0.032 -22.566 1.00 96.44 109 VAL A O 1
ATOM 797 N N . THR A 1 110 ? 12.241 1.063 -22.298 1.00 95.19 110 THR A N 1
ATOM 798 C CA . THR A 1 110 ? 12.410 1.459 -23.695 1.00 95.19 110 THR A CA 1
ATOM 799 C C . THR A 1 110 ? 13.558 0.677 -24.308 1.00 95.19 110 THR A C 1
ATOM 801 O O . THR A 1 110 ? 14.489 0.256 -23.627 1.00 95.19 110 THR A O 1
ATOM 804 N N . THR A 1 111 ? 13.483 0.421 -25.609 1.00 94.56 111 THR A N 1
ATOM 805 C CA . THR A 1 111 ? 14.540 -0.274 -26.351 1.00 94.56 111 THR A CA 1
ATOM 806 C C . THR A 1 111 ? 14.853 0.528 -27.602 1.00 94.56 111 THR A C 1
ATOM 808 O O . THR A 1 111 ? 13.942 0.941 -28.317 1.00 94.56 111 THR A O 1
ATOM 811 N N . GLY A 1 112 ? 16.137 0.752 -27.857 1.00 90.50 112 GLY A N 1
ATOM 812 C CA . GLY A 1 112 ? 16.622 1.509 -29.002 1.00 90.50 112 GLY A CA 1
ATOM 813 C C . GLY A 1 112 ? 17.972 0.999 -29.493 1.00 90.50 112 GLY A C 1
ATOM 814 O O . GLY A 1 112 ? 18.495 -0.004 -29.014 1.00 90.50 112 GLY A O 1
ATOM 815 N N . SER A 1 113 ? 18.563 1.711 -30.453 1.00 88.19 113 SER A N 1
ATOM 816 C CA . SER A 1 113 ? 19.866 1.350 -31.032 1.00 88.19 113 SER A CA 1
ATOM 817 C C . SER A 1 113 ? 21.018 1.371 -30.021 1.00 88.19 113 SER A C 1
ATOM 819 O O . SER A 1 113 ? 22.039 0.738 -30.260 1.00 88.19 113 SER A O 1
ATOM 821 N N . GLY A 1 114 ? 20.863 2.100 -28.912 1.00 87.06 114 GLY A N 1
ATOM 822 C CA . GLY A 1 114 ? 21.836 2.181 -27.820 1.00 87.06 114 GLY A CA 1
ATOM 823 C C . GLY A 1 114 ? 21.676 1.116 -26.730 1.00 87.06 114 GLY A C 1
ATOM 824 O O . GLY A 1 114 ? 22.477 1.107 -25.804 1.00 87.06 114 GLY A O 1
ATOM 825 N N . GLY A 1 115 ? 20.675 0.234 -26.823 1.00 91.50 115 GLY A N 1
ATOM 826 C CA . GLY A 1 115 ? 20.367 -0.756 -25.788 1.00 91.50 115 GLY A CA 1
ATOM 827 C C . GLY A 1 115 ? 18.975 -0.569 -25.185 1.00 91.50 115 GLY A C 1
ATOM 828 O O . GLY A 1 115 ? 18.018 -0.239 -25.893 1.00 91.50 115 GLY A O 1
ATOM 829 N N . ARG A 1 116 ? 18.849 -0.845 -23.884 1.00 94.12 116 ARG A N 1
ATOM 830 C CA . ARG A 1 116 ? 17.598 -0.737 -23.126 1.00 94.12 116 ARG A CA 1
ATOM 831 C C . ARG A 1 116 ? 17.765 0.314 -22.040 1.00 94.12 116 ARG A C 1
ATOM 833 O O . ARG A 1 116 ? 18.800 0.354 -21.395 1.00 94.12 116 ARG A O 1
ATOM 840 N N . ASP A 1 117 ? 16.725 1.105 -21.822 1.00 94.69 117 ASP A N 1
ATOM 841 C CA . ASP A 1 117 ? 16.660 2.056 -20.714 1.00 94.69 117 ASP A CA 1
ATOM 842 C C . ASP A 1 117 ? 15.419 1.765 -19.875 1.00 94.69 117 ASP A C 1
ATOM 844 O O . ASP A 1 117 ? 14.420 1.227 -20.372 1.00 94.69 117 ASP A O 1
ATOM 848 N N . ILE A 1 118 ? 15.468 2.145 -18.599 1.00 95.88 118 ILE A N 1
ATOM 849 C CA . ILE A 1 118 ? 14.324 2.051 -17.696 1.00 95.88 118 ILE A CA 1
ATOM 850 C C . ILE A 1 118 ? 13.993 3.397 -17.069 1.00 95.88 118 ILE A C 1
ATOM 852 O O . ILE A 1 118 ? 14.870 4.165 -16.681 1.00 95.88 118 ILE A O 1
ATOM 856 N N . TYR A 1 119 ? 12.698 3.641 -16.910 1.00 96.69 119 TYR A N 1
ATOM 857 C CA . TYR A 1 119 ? 12.161 4.785 -16.189 1.00 96.69 119 TYR A CA 1
ATOM 858 C C . TYR A 1 119 ? 11.305 4.276 -15.043 1.00 96.69 119 TYR A C 1
ATOM 860 O O . TYR A 1 119 ? 10.315 3.576 -15.274 1.00 96.69 119 TYR A O 1
ATOM 868 N N . VAL A 1 120 ? 11.677 4.637 -13.816 1.00 97.44 120 VAL A N 1
ATOM 869 C CA . VAL A 1 120 ? 10.951 4.246 -12.607 1.00 97.44 120 VAL A CA 1
ATOM 870 C C . VAL A 1 120 ? 10.351 5.462 -11.909 1.00 97.44 120 VAL A C 1
ATOM 872 O O . VAL A 1 120 ? 10.976 6.515 -11.806 1.00 97.44 120 VAL A O 1
ATOM 875 N N . ASN A 1 121 ? 9.126 5.312 -11.416 1.00 97.06 121 ASN A N 1
ATOM 876 C CA . ASN A 1 121 ? 8.501 6.240 -10.482 1.00 97.06 121 ASN A CA 1
ATOM 877 C C . ASN A 1 121 ? 8.120 5.453 -9.233 1.00 97.06 121 ASN A C 1
ATOM 879 O O . ASN A 1 121 ? 7.421 4.441 -9.327 1.00 97.06 121 ASN A O 1
ATOM 883 N N . ILE A 1 122 ? 8.607 5.912 -8.085 1.00 97.75 122 ILE A N 1
ATOM 884 C CA . ILE A 1 122 ? 8.414 5.258 -6.798 1.00 97.75 122 ILE A CA 1
ATOM 885 C C . ILE A 1 122 ? 7.887 6.310 -5.833 1.00 97.75 122 ILE A C 1
ATOM 887 O O . ILE A 1 122 ? 8.379 7.438 -5.750 1.00 97.75 122 ILE A O 1
ATOM 891 N N . SER A 1 123 ? 6.853 5.949 -5.091 1.00 97.31 123 SER A N 1
ATOM 892 C CA . SER A 1 123 ? 6.351 6.793 -4.014 1.00 97.31 123 SER A CA 1
ATOM 893 C C . SER A 1 123 ? 5.690 5.950 -2.947 1.00 97.31 123 SER A C 1
ATOM 895 O O . SER A 1 123 ? 5.058 4.934 -3.239 1.00 97.31 123 SER A O 1
ATOM 897 N N . ARG A 1 124 ? 5.818 6.413 -1.710 1.00 97.62 124 ARG A N 1
ATOM 898 C CA . ARG A 1 124 ? 5.230 5.788 -0.534 1.00 97.62 124 ARG A CA 1
ATOM 899 C C . ARG A 1 124 ? 4.143 6.696 0.006 1.00 97.62 124 ARG A C 1
ATOM 901 O O . ARG A 1 124 ? 4.356 7.900 0.144 1.00 97.62 124 ARG A O 1
ATOM 908 N N . SER A 1 125 ? 2.988 6.129 0.314 1.00 97.56 125 SER A N 1
ATOM 909 C CA . SER A 1 125 ? 1.915 6.831 1.012 1.00 97.56 125 SER A CA 1
ATOM 910 C C . SER A 1 125 ? 1.636 6.148 2.345 1.00 97.56 125 SER A C 1
ATOM 912 O O . SER A 1 125 ? 1.611 4.922 2.409 1.00 97.56 125 SER A O 1
ATOM 914 N N . SER A 1 126 ? 1.463 6.930 3.405 1.00 96.81 126 SER A N 1
ATOM 915 C CA . SER A 1 126 ? 1.214 6.430 4.761 1.00 96.81 126 SER A CA 1
ATOM 916 C C . SER A 1 126 ? 0.461 7.474 5.581 1.00 96.81 126 SER A C 1
ATOM 918 O O . SER A 1 126 ? 0.387 8.646 5.199 1.00 96.81 126 SER A O 1
ATOM 920 N N . TYR A 1 127 ? -0.079 7.073 6.729 1.00 94.19 127 TYR A N 1
ATOM 921 C CA . TYR A 1 127 ? -0.607 8.023 7.706 1.00 94.19 127 TYR A CA 1
ATOM 922 C C . TYR A 1 127 ? 0.536 8.636 8.522 1.00 94.19 127 TYR A C 1
ATOM 924 O O . TYR A 1 127 ? 1.500 7.962 8.884 1.00 94.19 127 TYR A O 1
ATOM 932 N N . SER A 1 128 ? 0.456 9.936 8.795 1.00 88.75 128 SER A N 1
ATOM 933 C CA . SER A 1 128 ? 1.237 10.570 9.854 1.00 88.75 128 SER A CA 1
ATOM 934 C C . SER A 1 128 ? 0.675 10.167 11.226 1.00 88.75 128 SER A C 1
ATOM 936 O O . SER A 1 128 ? -0.492 9.778 11.314 1.00 88.75 128 SER A O 1
ATOM 938 N N . PRO A 1 129 ? 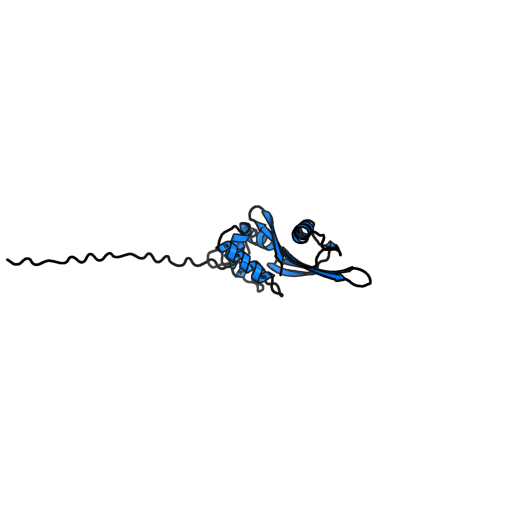1.425 10.371 12.324 1.00 80.31 129 PRO A N 1
ATOM 939 C CA . PRO A 1 129 ? 0.887 10.179 13.674 1.00 80.31 129 PRO A CA 1
ATOM 940 C C . PRO A 1 129 ? -0.395 10.990 13.946 1.00 80.31 129 PRO A C 1
ATOM 942 O O . PRO A 1 129 ? -1.281 10.542 14.672 1.00 80.31 129 PRO A O 1
ATOM 945 N N . SER A 1 130 ? -0.539 12.159 13.306 1.00 79.38 130 SER A N 1
ATOM 946 C CA . SER A 1 130 ? -1.748 12.995 13.373 1.00 79.38 130 SER A CA 1
ATOM 947 C C . SER A 1 130 ? -2.938 12.448 12.570 1.00 79.38 130 SER A C 1
ATOM 949 O O . SER A 1 130 ? -4.005 13.049 12.592 1.00 79.38 130 SER A O 1
ATOM 951 N N . GLY A 1 131 ? -2.782 11.330 11.856 1.00 80.81 131 GLY A N 1
ATOM 952 C CA . GLY A 1 131 ? -3.821 10.731 11.016 1.00 80.81 131 GLY A CA 1
ATOM 953 C C . GLY A 1 131 ? -3.958 11.345 9.627 1.00 80.81 131 GLY A C 1
ATOM 954 O O . GLY A 1 131 ? -4.894 11.011 8.905 1.00 80.81 131 GLY A O 1
ATOM 955 N N . THR A 1 132 ? -3.030 12.211 9.220 1.00 88.81 132 THR A N 1
ATOM 956 C CA . THR A 1 132 ? -3.010 12.780 7.871 1.00 88.81 132 THR A CA 1
ATOM 957 C C . THR A 1 132 ? -2.383 11.782 6.910 1.00 88.81 132 THR A C 1
ATOM 959 O O . THR A 1 132 ? -1.238 11.378 7.094 1.00 88.81 132 THR A O 1
ATOM 962 N N . PHE A 1 133 ? -3.103 11.403 5.859 1.00 93.50 133 PHE A N 1
ATOM 963 C CA . PHE A 1 133 ? -2.544 10.550 4.818 1.00 93.50 133 PHE A CA 1
ATOM 964 C C . PHE A 1 133 ? -1.668 11.374 3.874 1.00 93.50 133 PHE A C 1
ATOM 966 O O . PHE A 1 133 ? -2.129 12.352 3.285 1.00 93.50 133 PHE A O 1
ATOM 973 N N . VAL A 1 134 ? -0.397 11.002 3.742 1.00 94.12 134 VAL A N 1
ATOM 974 C CA . VAL A 1 134 ? 0.589 11.751 2.958 1.00 94.12 134 VAL A CA 1
ATOM 975 C C . VAL A 1 134 ? 1.276 10.844 1.957 1.00 94.12 134 VAL A C 1
ATOM 977 O O . VAL A 1 134 ? 1.650 9.722 2.283 1.00 94.12 134 VAL A O 1
ATOM 980 N N . ARG A 1 135 ? 1.496 11.357 0.747 1.00 95.44 135 ARG A N 1
ATOM 981 C CA . ARG A 1 135 ? 2.331 10.727 -0.277 1.00 95.44 135 ARG A CA 1
ATOM 982 C C . ARG A 1 135 ? 3.691 11.408 -0.304 1.00 95.44 135 ARG A C 1
ATOM 984 O O . ARG A 1 135 ? 3.767 12.634 -0.325 1.00 95.44 135 ARG A O 1
ATOM 991 N N . ARG A 1 136 ? 4.760 10.621 -0.341 1.00 96.25 136 ARG A N 1
ATOM 992 C CA . ARG A 1 136 ? 6.137 11.097 -0.478 1.00 96.25 136 ARG A CA 1
ATOM 993 C C . ARG A 1 136 ? 6.802 10.408 -1.669 1.00 96.25 136 ARG A C 1
ATOM 995 O O . ARG A 1 136 ? 6.604 9.202 -1.842 1.00 96.25 136 ARG A O 1
ATOM 1002 N N . PRO A 1 137 ? 7.559 11.141 -2.502 1.00 96.88 137 PRO A N 1
ATOM 1003 C CA . PRO A 1 137 ? 8.427 10.499 -3.478 1.00 96.88 137 PRO A CA 1
ATOM 1004 C C . PRO A 1 137 ? 9.436 9.608 -2.745 1.00 96.88 137 PRO A C 1
ATOM 1006 O O . PRO A 1 137 ? 9.828 9.910 -1.617 1.00 96.88 137 PRO A O 1
ATOM 1009 N N . ALA A 1 138 ? 9.823 8.513 -3.383 1.00 97.06 138 ALA A N 1
ATOM 1010 C CA . ALA A 1 138 ? 10.829 7.589 -2.885 1.00 97.06 138 ALA A CA 1
ATOM 1011 C C . ALA A 1 138 ? 11.770 7.197 -4.030 1.00 97.06 138 ALA A C 1
ATOM 1013 O O . ALA A 1 138 ? 11.476 7.431 -5.204 1.00 97.06 138 ALA A O 1
ATOM 1014 N N . SER A 1 139 ? 12.911 6.623 -3.681 1.00 95.44 139 SER A N 1
ATOM 1015 C CA . SER A 1 139 ? 13.916 6.115 -4.608 1.00 95.44 139 SER A CA 1
ATOM 1016 C C . SER A 1 139 ? 14.129 4.615 -4.410 1.00 95.44 139 SER A C 1
ATOM 1018 O O . SER A 1 139 ? 13.599 4.017 -3.475 1.00 95.44 139 SER A O 1
ATOM 1020 N N . GLU A 1 140 ? 14.918 3.997 -5.288 1.00 93.00 140 GLU A N 1
ATOM 1021 C CA . GLU A 1 140 ? 15.318 2.591 -5.149 1.00 93.00 140 GLU A CA 1
ATOM 1022 C C . GLU A 1 140 ? 15.983 2.312 -3.794 1.00 93.00 140 GLU A C 1
ATOM 1024 O O . GLU A 1 140 ? 15.697 1.301 -3.163 1.00 93.00 140 GLU A O 1
ATOM 1029 N N . ASN A 1 141 ? 16.817 3.236 -3.311 1.00 94.31 141 ASN A N 1
ATOM 1030 C CA . ASN A 1 141 ? 17.535 3.078 -2.045 1.00 94.31 141 ASN A CA 1
ATOM 1031 C C . ASN A 1 141 ? 16.603 3.093 -0.822 1.00 94.31 141 ASN A C 1
ATOM 1033 O O . ASN A 1 141 ? 17.003 2.662 0.256 1.00 94.31 141 ASN A O 1
ATOM 1037 N N . ASP A 1 142 ? 15.374 3.590 -0.984 1.00 96.00 142 ASP A N 1
ATOM 1038 C CA . ASP A 1 142 ? 14.362 3.621 0.071 1.00 96.00 142 ASP A CA 1
ATOM 1039 C C . ASP A 1 142 ? 13.514 2.339 0.099 1.00 96.00 142 ASP A C 1
ATOM 1041 O O . ASP A 1 142 ? 12.684 2.180 0.999 1.00 96.00 142 ASP A O 1
ATOM 1045 N N . LEU A 1 143 ? 13.674 1.440 -0.884 1.00 95.25 143 LEU A N 1
ATOM 1046 C CA . LEU A 1 143 ? 12.872 0.225 -0.979 1.00 95.25 143 LEU A CA 1
ATOM 1047 C C . LEU A 1 143 ? 13.208 -0.722 0.178 1.00 95.25 143 LEU A C 1
ATOM 1049 O O . LEU A 1 143 ? 14.347 -1.180 0.309 1.00 95.25 143 LEU A O 1
ATOM 1053 N N . PRO A 1 144 ? 12.224 -1.079 1.013 1.00 96.88 144 PRO A N 1
ATOM 1054 C CA . PRO A 1 144 ? 12.445 -2.075 2.040 1.00 96.88 144 PRO A CA 1
ATOM 1055 C C . PRO A 1 144 ? 12.590 -3.468 1.410 1.00 96.88 144 PRO A C 1
ATOM 1057 O O . PRO A 1 144 ? 11.968 -3.776 0.394 1.00 96.88 144 PRO A O 1
ATOM 1060 N N . ALA A 1 145 ? 13.356 -4.349 2.058 1.00 96.25 145 ALA A N 1
ATOM 1061 C CA . ALA A 1 145 ? 13.642 -5.693 1.540 1.00 96.25 145 ALA A CA 1
ATOM 1062 C C . ALA A 1 145 ? 12.381 -6.537 1.259 1.00 96.25 145 ALA A C 1
ATOM 1064 O O . ALA A 1 145 ? 12.351 -7.316 0.306 1.00 96.25 145 ALA A O 1
ATOM 1065 N N . TRP A 1 146 ? 11.321 -6.361 2.059 1.00 96.56 146 TRP A N 1
ATOM 1066 C CA . TRP A 1 146 ? 10.048 -7.050 1.829 1.00 96.56 146 TRP A CA 1
ATOM 1067 C C . TRP A 1 146 ? 9.414 -6.637 0.495 1.00 96.56 146 TRP A C 1
ATOM 1069 O O . TRP A 1 146 ? 8.860 -7.478 -0.196 1.00 96.56 146 TRP A O 1
ATOM 1079 N N . LEU A 1 147 ? 9.556 -5.375 0.080 1.00 98.00 147 LEU A N 1
ATOM 1080 C CA . LEU A 1 147 ? 8.971 -4.884 -1.164 1.00 98.00 147 LEU A CA 1
ATOM 1081 C C . LEU A 1 147 ? 9.746 -5.369 -2.395 1.00 98.00 147 LEU A C 1
ATOM 1083 O O . LEU A 1 147 ? 9.132 -5.662 -3.413 1.00 98.00 147 LEU A O 1
ATOM 1087 N N . ASP A 1 148 ? 11.075 -5.503 -2.314 1.00 96.69 148 ASP A N 1
ATOM 1088 C CA . ASP A 1 148 ? 11.852 -6.136 -3.396 1.00 96.69 148 ASP A CA 1
ATOM 1089 C C . ASP A 1 148 ? 11.426 -7.598 -3.607 1.00 96.69 148 ASP A C 1
ATOM 1091 O O . ASP A 1 148 ? 11.342 -8.060 -4.744 1.00 96.69 148 ASP A O 1
ATOM 1095 N N . THR A 1 149 ? 11.089 -8.303 -2.522 1.00 96.94 149 THR A N 1
ATOM 1096 C CA . THR A 1 149 ? 10.562 -9.675 -2.589 1.00 96.94 149 THR A CA 1
ATOM 1097 C C . THR A 1 149 ? 9.233 -9.708 -3.347 1.00 96.94 149 THR A C 1
ATOM 1099 O O . THR A 1 149 ? 9.136 -10.412 -4.349 1.00 96.94 149 THR A O 1
ATOM 1102 N N . GLU A 1 150 ? 8.272 -8.857 -2.972 1.00 97.94 150 GLU A N 1
ATOM 1103 C CA . GLU A 1 150 ? 6.983 -8.711 -3.672 1.00 97.94 150 GLU A CA 1
ATOM 1104 C C . GLU A 1 150 ? 7.162 -8.398 -5.168 1.00 97.94 150 GLU A C 1
ATOM 1106 O O . GLU A 1 150 ? 6.546 -9.016 -6.036 1.00 97.94 150 GLU A O 1
ATOM 1111 N N . ILE A 1 151 ? 8.057 -7.461 -5.503 1.00 98.12 151 ILE A N 1
ATOM 1112 C CA . ILE A 1 151 ? 8.334 -7.095 -6.898 1.00 98.12 151 ILE A CA 1
ATOM 1113 C C . ILE A 1 151 ? 8.864 -8.300 -7.678 1.00 98.12 151 ILE A C 1
ATOM 1115 O O . ILE A 1 151 ? 8.430 -8.540 -8.808 1.00 98.12 151 ILE A O 1
ATOM 1119 N N . ARG A 1 152 ? 9.790 -9.073 -7.107 1.00 97.56 152 ARG A N 1
ATOM 1120 C CA . ARG A 1 152 ? 10.352 -10.257 -7.772 1.00 97.56 152 ARG A CA 1
ATOM 1121 C C . ARG A 1 152 ? 9.321 -11.357 -7.948 1.00 97.56 152 ARG A C 1
ATOM 1123 O O . ARG A 1 152 ? 9.293 -11.962 -9.015 1.00 97.56 152 ARG A O 1
ATOM 1130 N N . GLU A 1 153 ? 8.485 -11.599 -6.946 1.00 97.81 153 GLU A N 1
ATOM 1131 C CA . GLU A 1 153 ? 7.431 -12.613 -7.010 1.00 97.81 153 GLU A CA 1
ATOM 1132 C C . GLU A 1 153 ? 6.414 -12.298 -8.113 1.00 97.81 153 GLU A C 1
ATOM 1134 O O . GLU A 1 153 ? 6.043 -13.185 -8.881 1.00 97.81 153 GLU A O 1
ATOM 1139 N N . HIS A 1 154 ? 6.036 -11.026 -8.268 1.00 97.94 154 HIS A N 1
ATOM 1140 C CA . HIS A 1 154 ? 5.033 -10.615 -9.252 1.00 97.94 154 HIS A CA 1
ATOM 1141 C C . HIS A 1 154 ? 5.581 -10.322 -10.653 1.00 97.94 154 HIS A C 1
ATOM 1143 O O . HIS A 1 154 ? 4.844 -10.428 -11.634 1.00 97.94 154 HIS A O 1
ATOM 1149 N N . THR A 1 155 ? 6.853 -9.937 -10.780 1.00 97.19 155 THR A N 1
ATOM 1150 C CA . THR A 1 155 ? 7.434 -9.509 -12.070 1.00 97.19 155 THR A CA 1
ATOM 1151 C C . THR A 1 155 ? 8.540 -10.428 -12.585 1.00 97.19 155 THR A C 1
ATOM 1153 O O . THR A 1 155 ? 9.003 -10.258 -13.713 1.00 97.19 155 THR A O 1
ATOM 1156 N N . GLY A 1 156 ? 8.998 -11.382 -11.770 1.00 97.31 156 GLY A N 1
ATOM 1157 C CA . GLY A 1 156 ? 10.120 -12.271 -12.074 1.00 97.31 156 GLY A CA 1
ATOM 1158 C C . GLY A 1 156 ? 11.490 -11.585 -12.072 1.00 97.31 156 GLY A C 1
ATOM 1159 O O . GLY A 1 156 ? 12.485 -12.208 -12.440 1.00 97.31 156 GLY A O 1
ATOM 1160 N N . SER A 1 157 ? 11.577 -10.303 -11.697 1.00 96.12 157 SER A N 1
ATOM 1161 C CA . SER A 1 157 ? 12.823 -9.534 -11.753 1.00 96.12 157 SER A CA 1
ATOM 1162 C C . SER A 1 157 ? 12.889 -8.433 -10.687 1.00 96.12 157 SER A C 1
ATOM 1164 O O . SER A 1 157 ? 11.846 -7.959 -10.248 1.00 96.12 157 SER A O 1
ATOM 1166 N N . PRO A 1 158 ? 14.090 -7.977 -10.287 1.00 95.88 158 PRO A N 1
ATOM 1167 C CA . PRO A 1 158 ? 14.228 -6.762 -9.486 1.00 95.88 158 PRO A CA 1
ATOM 1168 C C . PRO A 1 158 ? 13.691 -5.534 -10.233 1.00 95.88 158 PRO A C 1
ATOM 1170 O O . PRO A 1 158 ? 13.755 -5.476 -11.468 1.00 95.88 158 PRO A O 1
ATOM 1173 N N . LEU A 1 159 ? 13.258 -4.507 -9.491 1.00 96.56 159 LEU A N 1
ATOM 1174 C CA . LEU A 1 159 ? 12.723 -3.268 -10.074 1.00 96.56 159 LEU A CA 1
ATOM 1175 C C . LEU A 1 159 ? 13.667 -2.677 -11.132 1.00 96.56 159 LEU A C 1
ATOM 1177 O O . LEU A 1 159 ? 13.231 -2.371 -12.241 1.00 96.56 159 LEU A O 1
ATOM 1181 N N . MET A 1 160 ? 14.963 -2.602 -10.830 1.00 96.00 160 MET A N 1
ATOM 1182 C CA . MET A 1 160 ? 15.955 -1.956 -11.695 1.00 96.00 160 MET A CA 1
ATOM 1183 C C . MET A 1 160 ? 16.554 -2.843 -12.787 1.00 96.00 160 MET A C 1
ATOM 1185 O O . MET A 1 160 ? 17.443 -2.412 -13.515 1.00 96.00 160 MET A O 1
ATOM 1189 N N . ASN A 1 161 ? 16.076 -4.077 -12.956 1.00 95.94 161 ASN A N 1
ATOM 1190 C CA . ASN A 1 161 ? 16.559 -4.921 -14.044 1.00 95.94 161 ASN A CA 1
ATOM 1191 C C . ASN A 1 161 ? 15.996 -4.447 -15.398 1.00 95.94 161 ASN A C 1
ATOM 1193 O O . ASN A 1 161 ? 14.799 -4.594 -15.649 1.00 95.94 161 ASN A O 1
ATOM 1197 N N . GLU A 1 162 ? 16.843 -3.943 -16.297 1.00 94.94 162 GLU A N 1
ATOM 1198 C CA . GLU A 1 162 ? 16.452 -3.481 -17.641 1.00 94.94 162 GLU A CA 1
ATOM 1199 C C . GLU A 1 162 ? 15.864 -4.578 -18.547 1.00 94.94 162 GLU A C 1
ATOM 1201 O O . GLU A 1 162 ? 15.099 -4.293 -19.473 1.00 94.94 162 GLU A O 1
ATOM 1206 N N . TYR A 1 163 ? 16.162 -5.847 -18.258 1.00 94.88 163 TYR A N 1
ATOM 1207 C CA . TYR A 1 163 ? 15.594 -7.005 -18.956 1.00 94.88 163 TYR A CA 1
ATOM 1208 C C . TYR A 1 163 ? 14.275 -7.485 -18.341 1.00 94.88 163 TYR A C 1
ATOM 1210 O O . TYR A 1 163 ? 13.589 -8.312 -18.937 1.00 94.88 163 TYR A O 1
ATOM 1218 N N . GLY A 1 164 ? 13.905 -6.958 -17.171 1.00 95.12 164 GLY A N 1
ATOM 1219 C CA . GLY A 1 164 ? 12.605 -7.201 -16.555 1.00 95.12 164 GLY A CA 1
ATOM 1220 C C . GLY A 1 164 ? 11.460 -6.525 -17.320 1.00 95.12 164 GLY A C 1
ATOM 1221 O O . GLY A 1 164 ? 11.698 -5.586 -18.088 1.00 95.12 164 GLY A O 1
ATOM 1222 N N . PRO A 1 165 ? 10.206 -6.956 -17.108 1.00 96.12 165 PRO A N 1
ATOM 1223 C CA . PRO A 1 165 ? 9.053 -6.319 -17.728 1.00 96.12 165 PRO A CA 1
ATOM 1224 C C . PRO A 1 165 ? 8.825 -4.906 -17.171 1.00 96.12 165 PRO A C 1
ATOM 1226 O O . PRO A 1 165 ? 9.210 -4.587 -16.042 1.00 96.12 165 PRO A O 1
ATOM 1229 N N . GLY A 1 166 ? 8.172 -4.057 -17.966 1.00 96.56 166 GLY A N 1
ATOM 1230 C CA . GLY A 1 166 ? 7.529 -2.848 -17.453 1.00 96.56 166 GLY A CA 1
ATOM 1231 C C . GLY A 1 166 ? 6.244 -3.210 -16.710 1.00 96.56 166 GLY A C 1
ATOM 1232 O O . GLY A 1 166 ? 5.592 -4.197 -17.046 1.00 96.56 166 GLY A O 1
ATOM 1233 N N . PHE A 1 167 ? 5.885 -2.431 -15.696 1.00 97.38 167 PHE A N 1
ATOM 1234 C CA . PHE A 1 167 ? 4.678 -2.664 -14.908 1.00 97.38 167 PHE A CA 1
ATOM 1235 C C . PHE A 1 167 ? 4.224 -1.395 -14.195 1.00 97.38 167 PHE A C 1
ATOM 1237 O O . PHE A 1 167 ? 4.988 -0.443 -14.027 1.00 97.38 167 PHE A O 1
ATOM 1244 N N . ARG A 1 168 ? 2.980 -1.406 -13.727 1.00 96.56 168 ARG A N 1
ATOM 1245 C CA . ARG A 1 168 ? 2.443 -0.412 -12.808 1.00 96.56 168 ARG A CA 1
ATOM 1246 C C . ARG A 1 168 ? 1.680 -1.129 -11.707 1.00 96.56 168 ARG A C 1
ATOM 1248 O O . ARG A 1 168 ? 0.890 -2.029 -11.987 1.00 96.56 168 ARG A O 1
ATOM 1255 N N . SER A 1 169 ? 1.955 -0.760 -10.465 1.00 97.00 169 SER A N 1
ATOM 1256 C CA . SER A 1 169 ? 1.308 -1.369 -9.312 1.00 97.00 169 SER A CA 1
ATOM 1257 C C . SER A 1 169 ? 1.297 -0.469 -8.080 1.00 97.00 169 SER A C 1
ATOM 1259 O O . SER A 1 169 ? 1.997 0.542 -7.987 1.00 97.00 169 SER A O 1
ATOM 1261 N N . ILE A 1 170 ? 0.456 -0.843 -7.124 1.00 97.50 170 ILE A N 1
ATOM 1262 C CA . ILE A 1 170 ? 0.456 -0.405 -5.738 1.00 97.50 170 ILE A CA 1
ATOM 1263 C C . ILE A 1 170 ? 0.638 -1.678 -4.943 1.00 97.50 170 ILE A C 1
ATOM 1265 O O . ILE A 1 170 ? -0.127 -2.624 -5.112 1.00 97.50 170 ILE A O 1
ATOM 1269 N N . VAL A 1 171 ? 1.621 -1.672 -4.058 1.00 97.94 171 VAL A N 1
ATOM 1270 C CA . VAL A 1 171 ? 1.741 -2.692 -3.026 1.00 97.94 171 VAL A CA 1
ATOM 1271 C C . VAL A 1 171 ? 1.179 -2.102 -1.747 1.00 97.94 171 VAL A C 1
ATOM 1273 O O . VAL A 1 171 ? 1.722 -1.131 -1.210 1.00 97.94 171 VAL A O 1
ATOM 1276 N N . PHE A 1 172 ? 0.046 -2.638 -1.309 1.00 97.62 172 PHE A N 1
ATOM 1277 C CA . PHE A 1 172 ? -0.602 -2.250 -0.068 1.00 97.62 172 PHE A CA 1
ATOM 1278 C C . PHE A 1 172 ? -0.149 -3.182 1.043 1.00 97.62 172 PHE A C 1
ATOM 1280 O O . PHE A 1 172 ? -0.427 -4.372 1.001 1.00 97.62 172 PHE A O 1
ATOM 1287 N N . ARG A 1 173 ? 0.547 -2.640 2.038 1.00 97.88 173 ARG A N 1
ATOM 1288 C CA . ARG A 1 173 ? 0.964 -3.364 3.232 1.00 97.88 173 ARG A CA 1
ATOM 1289 C C . ARG A 1 173 ? 0.118 -2.944 4.420 1.00 97.88 173 ARG A C 1
ATOM 1291 O O . ARG A 1 173 ? -0.153 -1.757 4.607 1.00 97.88 173 ARG A O 1
ATOM 1298 N N . MET A 1 174 ? -0.257 -3.924 5.227 1.00 96.44 174 MET A N 1
ATOM 1299 C CA . MET A 1 174 ? -1.087 -3.746 6.411 1.00 96.44 174 MET A CA 1
ATOM 1300 C C . MET A 1 174 ? -0.730 -4.747 7.503 1.00 96.44 174 MET A C 1
ATOM 1302 O O . MET A 1 174 ? 0.025 -5.689 7.261 1.00 96.44 174 MET A O 1
ATOM 1306 N N . GLN A 1 175 ? -1.272 -4.530 8.698 1.00 95.81 175 GLN A N 1
ATOM 1307 C CA . GLN A 1 175 ? -1.034 -5.363 9.870 1.00 95.81 175 GLN A CA 1
ATOM 1308 C C . GLN A 1 175 ? -2.361 -5.832 10.472 1.00 95.81 175 GLN A C 1
ATOM 1310 O O . GLN A 1 175 ? -3.313 -5.053 10.548 1.00 95.81 175 GLN A O 1
ATOM 1315 N N . ASP A 1 176 ? -2.409 -7.093 10.891 1.00 94.88 176 ASP A N 1
ATOM 1316 C CA . ASP A 1 176 ? -3.550 -7.683 11.591 1.00 94.88 176 ASP A CA 1
ATOM 1317 C C . ASP A 1 176 ? -3.428 -7.556 13.125 1.00 94.88 176 ASP A C 1
ATOM 1319 O O . ASP A 1 176 ? -2.442 -7.042 13.660 1.00 94.88 176 ASP A O 1
ATOM 1323 N N . TYR A 1 177 ? -4.435 -8.034 13.858 1.00 93.31 177 TYR A N 1
ATOM 1324 C CA . TYR A 1 177 ? -4.497 -7.964 15.323 1.00 93.31 177 TYR A CA 1
ATOM 1325 C C . TYR A 1 177 ? -3.415 -8.786 16.036 1.00 93.31 177 TYR A C 1
ATOM 1327 O O . TYR A 1 177 ? -3.147 -8.566 17.217 1.00 93.31 177 TYR A O 1
ATOM 1335 N N . THR A 1 178 ? -2.786 -9.738 15.342 1.00 93.94 178 THR A N 1
ATOM 1336 C CA . THR A 1 178 ? -1.660 -10.519 15.875 1.00 93.94 178 THR A CA 1
ATOM 1337 C C . THR A 1 178 ? -0.331 -9.782 15.722 1.00 93.94 178 THR A C 1
ATOM 1339 O O . THR A 1 178 ? 0.690 -10.213 16.260 1.00 93.94 178 THR A O 1
ATOM 1342 N N . GLY A 1 179 ? -0.335 -8.658 15.001 1.00 93.38 179 GLY A N 1
ATOM 1343 C CA . GLY A 1 179 ? 0.857 -7.922 14.620 1.00 93.38 179 GLY A CA 1
ATOM 1344 C C . GLY A 1 179 ? 1.526 -8.469 13.356 1.00 93.38 179 GLY A C 1
ATOM 1345 O O . GLY A 1 179 ? 2.597 -7.975 12.985 1.00 93.38 179 GLY A O 1
ATOM 1346 N N . ALA A 1 180 ? 0.930 -9.456 12.683 1.00 94.81 180 ALA A N 1
ATOM 1347 C CA . ALA A 1 180 ? 1.466 -9.999 11.446 1.00 94.81 180 ALA A CA 1
ATOM 1348 C C . ALA A 1 180 ? 1.196 -9.037 10.285 1.00 94.81 180 ALA A C 1
ATOM 1350 O O . ALA A 1 180 ? 0.112 -8.469 10.153 1.00 94.81 180 ALA A O 1
ATOM 1351 N N . TYR A 1 181 ? 2.211 -8.844 9.443 1.00 96.19 181 TYR A N 1
ATOM 1352 C CA . TYR A 1 181 ? 2.082 -8.034 8.239 1.00 96.19 181 TYR A CA 1
ATOM 1353 C C . TYR A 1 181 ? 1.629 -8.890 7.064 1.00 96.19 181 TYR A C 1
ATOM 1355 O O . TYR A 1 181 ? 2.136 -9.991 6.862 1.00 96.19 181 TYR A O 1
ATOM 1363 N N . SER A 1 182 ? 0.742 -8.327 6.256 1.00 95.25 182 SER A N 1
ATOM 1364 C CA . SER A 1 182 ? 0.354 -8.859 4.954 1.00 95.25 182 SER A CA 1
ATOM 1365 C C . SER A 1 182 ? 0.462 -7.775 3.888 1.00 95.25 182 SER A C 1
ATOM 1367 O O . SER A 1 182 ? 0.500 -6.574 4.184 1.00 95.25 182 SER A O 1
ATOM 1369 N N . THR A 1 183 ? 0.562 -8.220 2.645 1.00 96.94 183 THR A N 1
ATOM 1370 C CA . THR A 1 183 ? 0.729 -7.401 1.450 1.00 96.94 183 THR A CA 1
ATOM 1371 C C . THR A 1 183 ? -0.334 -7.779 0.430 1.00 96.94 183 THR A C 1
ATOM 1373 O O . THR A 1 183 ? -0.756 -8.929 0.332 1.00 96.94 183 THR A O 1
ATOM 1376 N N . GLU A 1 184 ? -0.779 -6.789 -0.332 1.00 95.56 184 GLU A N 1
ATOM 1377 C CA . GLU A 1 184 ? -1.618 -6.970 -1.504 1.00 95.56 184 GLU A CA 1
ATOM 1378 C C . GLU A 1 184 ? -0.950 -6.270 -2.684 1.00 95.56 184 GLU A C 1
ATOM 1380 O O . GLU A 1 184 ? -0.702 -5.061 -2.640 1.00 95.56 184 GLU A O 1
ATOM 1385 N N . TRP A 1 185 ? -0.691 -7.019 -3.753 1.00 97.12 185 TRP A N 1
ATOM 1386 C CA . TRP A 1 185 ? -0.250 -6.467 -5.026 1.00 97.12 185 TRP A CA 1
ATOM 1387 C C . TRP A 1 185 ? -1.455 -6.103 -5.892 1.00 97.12 185 TRP A C 1
ATOM 1389 O O . TRP A 1 185 ? -2.200 -6.970 -6.348 1.00 97.12 185 TRP A O 1
ATOM 1399 N N . ILE A 1 186 ? -1.621 -4.815 -6.179 1.00 96.50 186 ILE A N 1
ATOM 1400 C CA . ILE A 1 186 ? -2.654 -4.315 -7.083 1.00 96.50 186 ILE A CA 1
ATOM 1401 C C . ILE A 1 186 ? -1.992 -3.799 -8.356 1.00 96.50 186 ILE A C 1
ATOM 1403 O O . ILE A 1 186 ? -1.248 -2.823 -8.313 1.00 96.50 186 ILE A O 1
ATOM 1407 N N . SER A 1 187 ? -2.287 -4.422 -9.495 1.00 93.44 187 SER A N 1
ATOM 1408 C CA . SER A 1 187 ? -1.889 -3.950 -10.830 1.00 93.44 187 SER A CA 1
ATOM 1409 C C . SER A 1 187 ? -3.048 -3.249 -11.542 1.00 93.44 187 SER A C 1
ATOM 1411 O O . SER A 1 187 ? -4.181 -3.723 -11.442 1.00 93.44 187 SER A O 1
ATOM 1413 N N . TRP A 1 188 ? -2.771 -2.184 -12.299 1.00 83.88 188 TRP A N 1
ATOM 1414 C CA . TRP A 1 188 ? -3.734 -1.522 -13.196 1.00 83.88 188 TRP A CA 1
ATOM 1415 C C . TRP A 1 188 ? -3.040 -0.768 -14.335 1.00 83.88 188 TRP A C 1
ATOM 1417 O O . TRP A 1 188 ? -1.823 -0.481 -14.218 1.00 83.88 188 TRP A O 1
#

Solvent-accessible surface area (backbone atoms only — not comparable to full-atom values): 11209 Å² total; per-residue (Å²): 142,85,87,84,82,83,83,82,80,83,79,80,79,78,81,78,81,74,76,72,81,71,79,73,67,47,61,41,39,36,34,53,55,22,40,37,60,65,48,49,99,43,74,64,26,49,51,22,51,49,52,31,50,64,30,53,71,47,86,80,64,44,69,66,74,46,54,56,61,21,69,78,59,92,89,55,46,37,27,56,53,99,82,71,59,98,36,78,57,54,69,70,61,45,47,47,52,57,48,31,37,36,39,40,40,36,38,46,62,49,79,57,98,91,47,65,46,71,49,78,48,44,30,42,30,34,41,44,97,86,58,50,71,46,77,41,82,48,56,79,90,68,58,49,72,70,56,53,49,53,43,27,74,77,56,76,28,57,89,85,42,6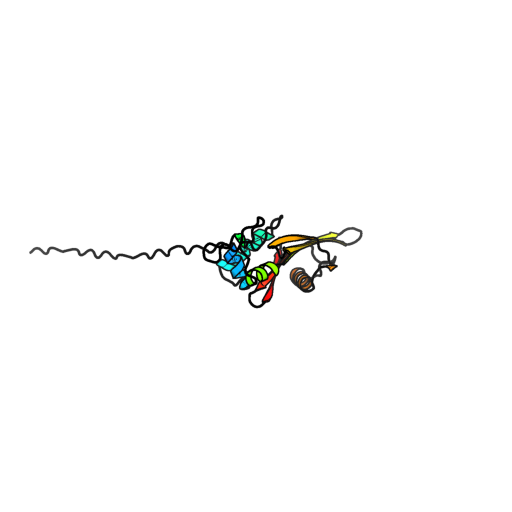5,88,34,77,57,49,41,36,35,40,40,33,36,33,25,79,87,68,51,74,50,77,44,85,45,72,114

Sequence (188 aa):
MKRSIIRLAAGAATASFLAAPVDAYPIDCAILLCMAGGFPASAECSAAKAEVIRRITPWPIEPPLQLWRCPMSNGVGLVGAPDGGAGTVPPEVAAYRDAIELWSLSKYVTTGSGGRDIYVNISRSSYSPSGTFVRRPASENDLPAWLDTEIREHTGSPLMNEYGPGFRSIVFRMQDYTGAYSTEWISW

pLDDT: mean 83.72, std 19.03, range [39.56, 98.12]

Radius of gyration: 25.86 Å; Cα contacts (8 Å, |Δi|>4): 280; chains: 1; bounding box: 105×56×52 Å

Nearest PDB structures (foldseek):
  6uyc-assembly2_B  TM=2.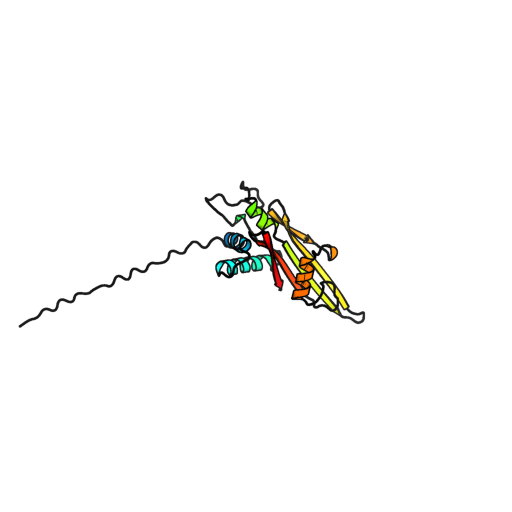462E-01  e=1.954E+00  Homo sapiens
  6vah-assembly2_B  TM=2.646E-01  e=4.708E+00  Homo sapiens
  7cmm-assembly3_C  TM=2.121E-01  e=3.949E+00  Homo sapiens
  7oyj-assembly1_A  TM=2.668E-01  e=7.098E+00  Homo sapiens
  5emw-assembly3_C  TM=2.459E-01  e=7.098E+00  Homo sapiens

Organism: NCBI:txid2665644

Mean predicted aligned error: 10.27 Å

Secondary structure (DSSP, 8-state):
--------------------------HHHHHHHHHHTT--SSHHHHHHHHHHHHHHSSSSPPPS--GGG---STT------TT--S-PPPHHHHHHHHT-EEEEEEEEEEEETTEEEEEEEEEEEEE-TTS-EEEEEE-GGG--HHHHHHHHHHHSS-TT-TTSPPEEEEEEEEE-TTS-EEEEEEE-

Foldseek 3Di:
DDDDDDDDDDDDPPPPPPDDPDPLFQLLQLLLQCLQVVQPPDPSSVVSVVQLCVQQVDPPHDQSHDQQRGQPDDPPGCDLDPPDDPHDRPVLSLQQQQQKKKWKKWKDWDQDPVGIDIDIWIWIWGADSSRDIDIDTDDPVPDDPVVQVVCCVVFVDGRHPNPTDTFTWIWIWGAHNVRDIDIDTGGD